Protein AF-A0A183K3A5-F1 (afdb_monomer_lite)

Secondary structure (DSSP, 8-state):
-HHHHHHHHHHHHHHHHHHHHHHHHHHHHHHHHHHHHHHHSTT--HHHHHHHHHHHHHHHHHHHHHHHHHHHHHHHHHHHHHHHHHHHHHHHHHHHHHHHHHHHHHHHHHHHHTTTS-GGGPPPTT---HHHHHHHHHHHH--TTSPPP-TT--S------------------------S-TTSSHHHHHHHHHHHHHTTSSS----------------------------------TTHHHHHHHHHHHHS--

Foldseek 3Di:
DLLLVLLQLLQVQLVVLLVVCQVVVLVVQLVVQLVVVVVVVPDDDPVRSVVSSVVSNVVCVVCVLVVSVVRSVVRSVVRSVVVVVVCVVVVVVCVVCDDPSLLVVLCVVQCVVCVVPDPVPRDDSPADDPVVCVVSVVSNQDHPSDHGDPPDPPDDDDDDDDDDDDDDDDDDDDDDDDDDPPDDPVVVVVVVVVVVVVVPPPPDDDDDDDDDDDDDDDDDDDDDDDDDDDDDDDDDDPPVVVVVVVVSSVSRHD

InterPro domains:
  IPR024557 CCR4-NOT transcription complex subunit 1, domain 4 [PF12842] (1-95)
  IPR040398 CCR4-NOT transcription complex subunit 1 [PTHR13162] (1-199)

Sequence (254 aa):
MLYAACQMIRHLAAGMSLITAREALGMSLVTSLKNIILTEVQSATGQEKEAVQQLAYLVVGKSMHVCLAYMQKSVAEKAVKDVEKKLEADIKLRTELGPIRFMEQAVNQLASQQSNMPESLRLTAGGPTATEMSVYEEFGRVIPGFAPSSSGAMVNMPSSSILLPVSLNPLTAVQNISSSTVNSAASMAAYLQLSASQKQQLSSTGIIQRQTTPAICTASGSFMKPQGYPTAASQPSTNFQVSLKCHVFFIASE

Radius of gyration: 31.55 Å; chains: 1; bounding box: 74×70×68 Å

pLDDT: mean 70.13, std 27.19, range [23.05, 98.06]

Organism: NCBI:txid6186

Structure (mmCIF, N/CA/C/O backbone):
data_AF-A0A183K3A5-F1
#
_entry.id   AF-A0A183K3A5-F1
#
loop_
_atom_site.group_PDB
_atom_site.id
_atom_site.type_symbol
_atom_site.label_atom_id
_atom_site.label_alt_id
_atom_site.label_comp_id
_atom_site.label_asym_id
_atom_site.label_entity_id
_atom_site.label_seq_id
_atom_site.pdbx_PDB_ins_code
_atom_site.Cartn_x
_atom_site.Cartn_y
_atom_site.Cartn_z
_atom_site.occupancy
_atom_site.B_iso_or_equiv
_atom_site.auth_seq_id
_atom_site.auth_comp_id
_atom_site.auth_asym_id
_atom_site.auth_atom_id
_atom_site.pdbx_PDB_model_num
ATOM 1 N N . MET A 1 1 ? 9.566 4.615 -17.055 1.00 87.50 1 MET A N 1
ATOM 2 C CA . MET A 1 1 ? 10.135 4.133 -15.771 1.00 87.50 1 MET A CA 1
ATOM 3 C C . MET A 1 1 ? 9.483 4.742 -14.517 1.00 87.50 1 MET A C 1
ATOM 5 O O . MET A 1 1 ? 8.828 4.018 -13.771 1.00 87.50 1 MET A O 1
ATOM 9 N N . LEU A 1 2 ? 9.643 6.050 -14.260 1.00 91.81 2 LEU A N 1
ATOM 10 C CA . LEU A 1 2 ? 9.212 6.690 -13.002 1.00 91.81 2 LEU A CA 1
ATOM 11 C C . LEU A 1 2 ? 7.714 6.513 -12.709 1.00 91.81 2 LEU A C 1
ATOM 13 O O . LEU A 1 2 ? 7.338 6.140 -11.601 1.00 91.81 2 LEU A O 1
ATOM 17 N N . TYR A 1 3 ? 6.869 6.700 -13.728 1.00 93.31 3 TYR A N 1
ATOM 18 C CA . TYR A 1 3 ? 5.423 6.496 -13.627 1.00 93.31 3 TYR A CA 1
ATOM 19 C C . TYR A 1 3 ? 5.069 5.107 -13.071 1.00 93.31 3 TYR A C 1
ATOM 21 O O . TYR A 1 3 ? 4.375 5.008 -12.060 1.00 93.31 3 TYR A O 1
ATOM 29 N N . ALA A 1 4 ? 5.601 4.044 -13.683 1.00 94.19 4 ALA A N 1
ATOM 30 C CA . ALA A 1 4 ? 5.334 2.661 -13.296 1.00 94.19 4 ALA A CA 1
ATOM 31 C C . ALA A 1 4 ? 5.753 2.373 -11.844 1.00 94.19 4 ALA A C 1
ATOM 33 O O . ALA A 1 4 ? 4.977 1.802 -11.073 1.00 94.19 4 ALA A O 1
ATOM 34 N N . ALA A 1 5 ? 6.940 2.838 -11.435 1.00 95.81 5 ALA A N 1
ATOM 35 C CA . ALA A 1 5 ? 7.398 2.699 -10.054 1.00 95.81 5 ALA A CA 1
ATOM 36 C C . ALA A 1 5 ? 6.494 3.431 -9.058 1.00 95.81 5 ALA A C 1
ATOM 38 O O . ALA A 1 5 ? 6.146 2.856 -8.025 1.00 95.81 5 ALA A O 1
ATOM 39 N N . CYS A 1 6 ? 6.083 4.663 -9.368 1.00 96.00 6 CYS A N 1
ATOM 40 C CA . CYS A 1 6 ? 5.219 5.449 -8.491 1.00 96.00 6 CYS A CA 1
ATOM 41 C C . CYS A 1 6 ? 3.832 4.812 -8.318 1.00 96.00 6 CYS A C 1
ATOM 43 O O . CYS A 1 6 ? 3.313 4.798 -7.201 1.00 96.00 6 CYS A O 1
ATOM 45 N N . GLN A 1 7 ? 3.234 4.257 -9.379 1.00 96.19 7 GLN A N 1
ATOM 46 C CA . GLN A 1 7 ? 1.951 3.550 -9.256 1.00 96.19 7 GLN A CA 1
ATOM 47 C C . GLN A 1 7 ? 2.087 2.284 -8.405 1.00 96.19 7 GLN A C 1
ATOM 49 O O . GLN A 1 7 ? 1.329 2.087 -7.452 1.00 96.19 7 GLN A O 1
ATOM 54 N N . MET A 1 8 ? 3.105 1.470 -8.688 1.00 97.69 8 MET A N 1
ATOM 55 C CA . MET A 1 8 ? 3.354 0.224 -7.965 1.00 97.69 8 MET A CA 1
ATOM 56 C C . MET A 1 8 ? 3.622 0.462 -6.474 1.00 97.69 8 MET A C 1
ATOM 58 O O . MET A 1 8 ? 3.013 -0.194 -5.626 1.00 97.69 8 MET A O 1
ATOM 62 N N . ILE A 1 9 ? 4.507 1.407 -6.127 1.00 98.06 9 ILE A N 1
ATOM 63 C CA . ILE A 1 9 ? 4.847 1.653 -4.720 1.00 98.06 9 ILE A CA 1
ATOM 64 C C . ILE A 1 9 ? 3.661 2.226 -3.949 1.00 98.06 9 ILE A C 1
ATOM 66 O O . ILE A 1 9 ? 3.451 1.842 -2.801 1.00 98.06 9 ILE A O 1
ATOM 70 N N . ARG A 1 10 ? 2.852 3.092 -4.573 1.00 97.31 10 ARG A N 1
ATOM 71 C CA . ARG A 1 10 ? 1.646 3.644 -3.949 1.00 97.31 10 ARG A CA 1
ATOM 72 C C . ARG A 1 10 ? 0.664 2.531 -3.588 1.00 97.31 10 ARG A C 1
ATOM 74 O O . ARG A 1 10 ? 0.198 2.485 -2.450 1.00 97.31 10 ARG A O 1
ATOM 81 N N . HIS A 1 11 ? 0.401 1.624 -4.529 1.00 97.44 11 HIS A N 1
ATOM 82 C CA . HIS A 1 11 ? -0.472 0.470 -4.322 1.00 97.44 11 HIS A CA 1
ATOM 83 C C . HIS A 1 11 ? 0.041 -0.434 -3.192 1.00 97.44 11 HIS A C 1
ATOM 85 O O . HIS A 1 11 ? -0.690 -0.735 -2.244 1.00 97.44 11 HIS A O 1
ATOM 91 N N . LEU A 1 12 ? 1.320 -0.823 -3.257 1.00 97.69 12 LEU A N 1
ATOM 92 C CA . LEU A 1 12 ? 1.933 -1.723 -2.281 1.00 97.69 12 LEU A CA 1
ATOM 93 C C . LEU A 1 12 ? 1.987 -1.104 -0.879 1.00 97.69 12 LEU A C 1
ATOM 95 O O . LEU A 1 12 ? 1.629 -1.760 0.098 1.00 97.69 12 LEU A O 1
ATOM 99 N N . ALA A 1 13 ? 2.401 0.158 -0.771 1.00 97.62 13 ALA A N 1
ATOM 100 C CA . ALA A 1 13 ? 2.514 0.860 0.502 1.00 97.62 13 ALA A CA 1
ATOM 101 C C . ALA A 1 13 ? 1.146 1.028 1.182 1.00 97.62 13 ALA A C 1
ATOM 103 O O . ALA A 1 13 ? 1.023 0.768 2.381 1.00 97.62 13 ALA A O 1
ATOM 104 N N . ALA A 1 14 ? 0.105 1.386 0.421 1.00 97.00 14 ALA A N 1
ATOM 105 C CA . ALA A 1 14 ? -1.258 1.478 0.940 1.00 97.00 14 ALA A CA 1
ATOM 106 C C . ALA A 1 14 ? -1.797 0.114 1.4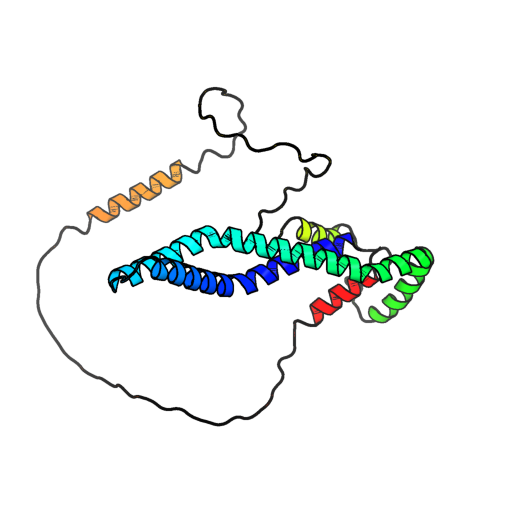10 1.00 97.00 14 ALA A C 1
ATOM 108 O O . ALA A 1 14 ? -2.416 0.038 2.474 1.00 97.00 14 ALA A O 1
ATOM 109 N N . GLY A 1 15 ? -1.545 -0.963 0.656 1.00 96.94 15 GLY A N 1
ATOM 110 C CA . GLY A 1 15 ? -1.955 -2.322 1.029 1.00 96.94 15 GLY A CA 1
ATOM 111 C C . GLY A 1 15 ? -1.233 -2.845 2.273 1.00 96.94 15 GLY A C 1
ATOM 112 O O . GLY A 1 15 ? -1.870 -3.335 3.206 1.00 96.94 15 GLY A O 1
ATOM 113 N N . MET A 1 16 ? 0.088 -2.676 2.336 1.00 96.56 16 MET A N 1
ATOM 114 C CA . MET A 1 16 ? 0.903 -3.080 3.490 1.00 96.56 16 MET A CA 1
ATOM 115 C C . MET A 1 16 ? 0.531 -2.296 4.751 1.00 96.56 16 MET A C 1
ATOM 117 O O . MET A 1 16 ? 0.418 -2.878 5.835 1.00 96.56 16 MET A O 1
ATOM 121 N N . SER A 1 17 ? 0.292 -0.988 4.610 1.00 96.31 17 SER A N 1
ATOM 122 C CA . SER A 1 17 ? -0.177 -0.139 5.706 1.00 96.31 17 SER A CA 1
ATOM 123 C C . SER A 1 17 ? -1.528 -0.615 6.243 1.00 96.31 17 SER A C 1
ATOM 125 O O . SER A 1 17 ? -1.676 -0.730 7.458 1.00 96.31 17 SER A O 1
ATOM 127 N N . LEU A 1 18 ? -2.476 -0.966 5.366 1.00 95.44 18 LEU A N 1
ATOM 128 C CA . LEU A 1 18 ? -3.795 -1.463 5.765 1.00 95.44 18 LEU A CA 1
ATOM 129 C C . LEU A 1 18 ? -3.706 -2.728 6.615 1.00 95.44 18 LEU A C 1
ATOM 131 O O . LEU A 1 18 ? -4.310 -2.794 7.684 1.00 95.44 18 LEU A O 1
ATOM 135 N N . ILE A 1 19 ? -2.948 -3.719 6.141 1.00 95.38 19 ILE A N 1
ATOM 136 C CA . ILE A 1 19 ? -2.800 -5.012 6.818 1.00 95.38 19 ILE A CA 1
ATOM 137 C C . ILE A 1 19 ? -2.141 -4.812 8.186 1.00 95.38 19 ILE A C 1
ATOM 139 O O . ILE A 1 19 ? -2.637 -5.314 9.190 1.00 95.38 19 ILE A O 1
ATOM 143 N N . THR A 1 20 ? -1.063 -4.028 8.233 1.00 94.88 20 THR A N 1
ATOM 144 C CA . THR A 1 20 ? -0.274 -3.821 9.456 1.00 94.88 20 THR A CA 1
ATOM 145 C C . THR A 1 20 ? -1.026 -2.992 10.499 1.00 94.88 20 THR A C 1
ATOM 147 O O . THR A 1 20 ? -1.014 -3.312 11.686 1.00 94.88 20 THR A O 1
ATOM 150 N N . ALA A 1 21 ? -1.673 -1.903 10.078 1.00 92.94 21 ALA A N 1
ATOM 151 C CA . ALA A 1 21 ? -2.242 -0.930 11.005 1.00 92.94 21 ALA A CA 1
ATOM 152 C C . ALA A 1 21 ? -3.615 -1.343 11.546 1.00 92.94 21 ALA A C 1
ATOM 154 O O . ALA A 1 21 ? -3.980 -0.903 12.632 1.00 92.94 21 ALA A O 1
ATOM 155 N N . ARG A 1 22 ? -4.388 -2.173 10.831 1.00 94.44 22 ARG A N 1
ATOM 156 C CA . ARG A 1 22 ? -5.797 -2.442 11.170 1.00 94.44 22 ARG A CA 1
ATOM 157 C C . ARG A 1 22 ? -5.997 -2.995 12.578 1.00 94.44 22 ARG A C 1
ATOM 159 O O . ARG A 1 22 ? -6.809 -2.459 13.326 1.00 94.44 22 ARG A O 1
ATOM 166 N N . GLU A 1 23 ? -5.277 -4.042 12.954 1.00 93.12 23 GLU A N 1
ATOM 167 C CA . GLU A 1 23 ? -5.475 -4.661 14.270 1.00 93.12 23 GLU A CA 1
ATOM 168 C C . GLU A 1 23 ? -4.859 -3.812 15.386 1.00 93.12 23 GLU A C 1
ATOM 170 O O . GLU A 1 23 ? -5.518 -3.515 16.385 1.00 93.12 23 GLU A O 1
ATOM 175 N N . ALA A 1 24 ? -3.627 -3.341 15.179 1.00 92.56 24 ALA A N 1
ATOM 176 C CA . ALA A 1 24 ? -2.899 -2.546 16.164 1.00 92.56 24 ALA A CA 1
ATOM 177 C C . ALA A 1 24 ? -3.605 -1.215 16.487 1.00 92.56 24 ALA A C 1
ATOM 179 O O . ALA A 1 24 ? -3.768 -0.860 17.658 1.00 92.56 24 ALA A O 1
ATOM 180 N N . LEU A 1 25 ? -4.071 -0.494 15.462 1.00 95.31 25 LEU A N 1
ATOM 181 C CA . LEU A 1 25 ? -4.748 0.792 15.632 1.00 95.31 25 LEU A CA 1
ATOM 182 C C . LEU A 1 25 ? -6.130 0.621 16.267 1.00 95.31 25 LEU A C 1
ATOM 184 O O . LEU A 1 25 ? -6.484 1.395 17.154 1.00 95.31 25 LEU A O 1
ATOM 188 N N . GLY A 1 26 ? -6.882 -0.418 15.886 1.00 94.88 26 GLY A N 1
ATOM 189 C CA . GLY A 1 26 ? -8.193 -0.695 16.473 1.00 94.88 26 GLY A CA 1
ATOM 190 C C . GLY A 1 26 ? -8.098 -0.931 17.982 1.00 94.88 26 GLY A C 1
ATOM 191 O O . GLY A 1 26 ? -8.803 -0.291 18.763 1.00 94.88 26 GLY A O 1
ATOM 192 N N . MET A 1 27 ? -7.161 -1.783 18.406 1.00 94.69 27 MET A N 1
ATOM 193 C CA . MET A 1 27 ? -6.944 -2.089 19.824 1.00 94.69 27 MET A CA 1
ATOM 194 C C . MET A 1 27 ? -6.491 -0.854 20.624 1.00 94.69 27 MET A C 1
ATOM 196 O O . MET A 1 27 ? -6.966 -0.607 21.739 1.00 94.69 27 MET A O 1
ATOM 200 N N . SER A 1 28 ? -5.587 -0.059 20.041 1.00 96.62 28 SER A N 1
ATOM 201 C CA . SER A 1 28 ? -5.045 1.155 20.659 1.00 96.62 28 SER A CA 1
ATOM 202 C C . SER A 1 28 ? -6.107 2.244 20.839 1.00 96.62 28 SER A C 1
ATOM 204 O O . SER A 1 28 ? -6.206 2.830 21.923 1.00 96.62 28 SER A O 1
ATOM 206 N N . LEU A 1 29 ? -6.946 2.479 19.824 1.00 96.75 29 LEU A N 1
ATOM 207 C CA . LEU A 1 29 ? -8.018 3.474 19.891 1.00 96.75 29 LEU A CA 1
ATOM 208 C C . LEU A 1 29 ? -9.086 3.093 20.913 1.00 96.75 29 LEU A C 1
ATOM 210 O O . LEU A 1 29 ? -9.501 3.944 21.698 1.00 96.75 29 LEU A O 1
ATOM 214 N N . VAL A 1 30 ? -9.496 1.821 20.948 1.00 97.00 30 VAL A N 1
ATOM 215 C CA . VAL A 1 30 ? -10.486 1.344 21.926 1.00 97.00 30 VAL A CA 1
ATOM 216 C C . VAL A 1 30 ? -9.974 1.549 23.350 1.00 97.00 30 VAL A C 1
ATOM 218 O O . VAL A 1 30 ? -10.697 2.061 24.205 1.00 97.00 30 VAL A O 1
ATOM 221 N N . THR A 1 31 ? -8.715 1.185 23.600 1.00 96.75 31 THR A N 1
ATOM 222 C CA . THR A 1 31 ? -8.097 1.333 24.923 1.00 96.75 31 THR A CA 1
ATOM 223 C C . THR A 1 31 ? -7.982 2.802 25.321 1.00 96.75 31 THR A C 1
ATOM 225 O O . THR A 1 31 ? -8.355 3.166 26.435 1.00 96.75 31 THR A O 1
ATOM 228 N N . SER A 1 32 ? -7.522 3.653 24.401 1.00 96.50 32 SER A N 1
ATOM 229 C CA . SER A 1 32 ? -7.371 5.091 24.640 1.00 96.50 32 SER A CA 1
ATOM 230 C C . SER A 1 32 ? -8.712 5.766 24.925 1.00 96.50 32 SER A C 1
ATOM 232 O O . SER A 1 32 ? -8.837 6.460 25.931 1.00 96.50 32 SER A O 1
ATOM 234 N N . LEU A 1 33 ? -9.739 5.516 24.104 1.00 95.94 33 LEU A N 1
ATOM 235 C CA . LEU A 1 33 ? -11.071 6.098 24.299 1.00 95.94 33 LEU A CA 1
ATOM 236 C C . LEU A 1 33 ? -11.704 5.656 25.613 1.00 95.94 33 LEU A C 1
ATOM 238 O O . LEU A 1 33 ? -12.248 6.488 26.333 1.00 95.94 33 LEU A O 1
ATOM 242 N N . LYS A 1 34 ? -11.597 4.368 25.955 1.00 95.19 34 LYS A N 1
ATOM 243 C CA . LYS A 1 34 ? -12.079 3.871 27.244 1.00 95.19 34 LYS A CA 1
ATOM 244 C C . LYS A 1 34 ? -11.429 4.620 28.403 1.00 95.19 34 LYS A C 1
ATOM 246 O O . LYS A 1 34 ? -12.132 5.043 29.313 1.00 95.19 34 LYS A O 1
ATOM 251 N N . ASN A 1 35 ? -10.104 4.767 28.375 1.00 94.50 35 ASN A N 1
ATOM 252 C CA . ASN A 1 35 ? -9.376 5.430 29.453 1.00 94.50 35 ASN A CA 1
ATOM 253 C C . ASN A 1 35 ? -9.789 6.899 29.575 1.00 94.50 35 ASN A C 1
ATOM 255 O O . ASN A 1 35 ? -10.078 7.333 30.680 1.00 94.50 35 ASN A O 1
ATOM 259 N N . ILE A 1 36 ? -9.907 7.616 28.453 1.00 95.12 36 ILE A N 1
ATOM 260 C CA . ILE A 1 36 ? -10.367 9.012 28.437 1.00 95.12 36 ILE A CA 1
ATOM 261 C C . ILE A 1 36 ? -11.763 9.127 29.062 1.00 95.12 36 ILE A C 1
ATOM 263 O O . ILE A 1 36 ? -11.959 9.917 29.978 1.00 95.12 36 ILE A O 1
ATOM 267 N N . ILE A 1 37 ? -12.723 8.300 28.632 1.00 93.69 37 ILE A N 1
ATOM 268 C CA . ILE A 1 37 ? -14.100 8.361 29.147 1.00 93.69 37 ILE A CA 1
ATOM 269 C C . ILE A 1 37 ? -14.149 8.020 30.644 1.00 93.69 37 ILE A C 1
ATOM 271 O O . ILE A 1 37 ? -14.852 8.681 31.403 1.00 93.69 37 ILE A O 1
ATOM 275 N N . LEU A 1 38 ? -13.401 7.009 31.092 1.00 93.50 38 LEU A N 1
ATOM 276 C CA . LEU A 1 38 ? -13.376 6.619 32.505 1.00 93.50 38 LEU A CA 1
ATOM 277 C C . LEU A 1 38 ? -12.669 7.636 33.406 1.00 93.50 38 LEU A C 1
ATOM 279 O O . LEU A 1 38 ? -12.964 7.671 34.597 1.00 93.50 38 LEU A O 1
ATOM 283 N N . THR A 1 39 ? -11.747 8.436 32.869 1.00 92.50 39 THR A N 1
ATOM 284 C CA . THR A 1 39 ? -11.149 9.553 33.609 1.00 92.50 39 THR A CA 1
ATOM 285 C C . THR A 1 39 ? -12.172 10.662 33.857 1.00 92.50 39 THR A C 1
ATOM 287 O O . THR A 1 39 ? -12.191 11.217 34.950 1.00 92.50 39 THR A O 1
ATOM 290 N N . GLU A 1 40 ? -13.052 10.938 32.893 1.00 90.19 40 GLU A N 1
ATOM 291 C CA . GLU A 1 40 ? -14.100 11.961 33.028 1.00 90.19 40 GLU A CA 1
ATOM 292 C C . GLU A 1 40 ? -15.272 11.499 33.912 1.00 90.19 40 GLU A C 1
ATOM 294 O O . GLU A 1 40 ? -15.857 12.287 34.657 1.00 90.19 40 GLU A O 1
ATOM 299 N N . VAL A 1 41 ? -15.617 10.208 33.877 1.00 85.19 41 VAL A N 1
ATOM 300 C CA . VAL A 1 41 ? -16.660 9.631 34.739 1.00 85.19 41 VAL A CA 1
ATOM 301 C C . VAL A 1 41 ? -16.057 9.272 36.101 1.00 85.19 41 VAL A C 1
ATOM 303 O O . VAL A 1 41 ? -15.723 8.118 36.389 1.00 85.19 41 VAL A O 1
ATOM 306 N N . GLN A 1 42 ? -15.907 10.285 36.956 1.00 77.00 42 GLN A N 1
ATOM 307 C CA . GLN A 1 42 ? -15.433 10.123 38.329 1.00 77.00 42 GLN A CA 1
ATOM 308 C C . GLN A 1 42 ? -16.324 9.109 39.081 1.00 77.00 42 GLN A C 1
ATOM 310 O O . GLN A 1 42 ? -17.501 9.357 39.320 1.00 77.00 42 GLN A O 1
ATOM 315 N N . SER A 1 43 ? -15.741 7.976 39.491 1.00 78.62 43 SER A N 1
ATOM 316 C CA . SER A 1 43 ? -16.412 6.885 40.230 1.00 78.62 43 SER A CA 1
ATOM 317 C C . SER A 1 43 ? -17.426 6.040 39.436 1.00 78.62 43 SER A C 1
ATOM 319 O O . SER A 1 43 ? -18.458 5.650 39.975 1.00 78.62 43 SER A O 1
ATOM 321 N N . ALA A 1 44 ? -17.107 5.677 38.188 1.00 79.69 44 ALA A N 1
ATOM 322 C CA . ALA A 1 44 ? -17.909 4.726 37.408 1.00 79.69 44 ALA A CA 1
ATOM 323 C C . ALA A 1 44 ? -18.098 3.360 38.113 1.00 79.69 44 ALA A C 1
ATOM 325 O O . ALA A 1 44 ? -17.129 2.682 38.492 1.00 79.69 44 ALA A O 1
ATOM 326 N N . THR A 1 45 ? -19.351 2.922 38.218 1.00 87.38 45 THR A N 1
ATOM 327 C CA . THR A 1 45 ? -19.770 1.587 38.663 1.00 87.38 45 THR A CA 1
ATOM 328 C C . THR A 1 45 ? -19.293 0.490 37.698 1.00 87.38 45 THR A C 1
ATOM 330 O O . THR A 1 45 ? -18.917 0.744 36.553 1.00 87.38 45 THR A O 1
ATOM 333 N N . GLY A 1 46 ? -19.296 -0.774 38.143 1.00 85.81 46 GLY A N 1
ATOM 334 C CA . GLY A 1 46 ? -18.852 -1.904 37.310 1.00 85.81 46 GLY A CA 1
ATOM 335 C C . GLY A 1 46 ? -19.640 -2.056 36.002 1.00 85.81 46 GLY A C 1
ATOM 336 O O . GLY A 1 46 ? -19.049 -2.337 34.963 1.00 85.81 46 GLY A O 1
ATOM 337 N N . GLN A 1 47 ? -20.949 -1.797 36.042 1.00 90.19 47 GLN A N 1
ATOM 338 C CA . GLN A 1 47 ? -21.827 -1.818 34.866 1.00 90.19 47 GLN A CA 1
ATOM 339 C C . GLN A 1 47 ? -21.495 -0.686 33.883 1.00 90.19 47 GLN A C 1
ATOM 341 O O . GLN A 1 47 ? -21.431 -0.907 32.676 1.00 90.19 47 GLN A O 1
ATOM 346 N N . GLU A 1 48 ? -21.203 0.515 34.387 1.00 90.00 48 GLU A N 1
ATOM 347 C CA . GLU A 1 48 ? -20.813 1.652 33.544 1.00 90.00 48 GLU A CA 1
ATOM 348 C C . GLU A 1 48 ? -19.474 1.406 32.846 1.00 90.00 48 GLU A C 1
ATOM 350 O O . GLU A 1 48 ? -19.323 1.738 31.673 1.00 90.00 48 GLU A O 1
ATOM 355 N N . LYS A 1 49 ? -18.515 0.752 33.512 1.00 91.31 49 LYS A N 1
ATOM 356 C CA . LYS A 1 49 ? -17.232 0.387 32.885 1.00 91.31 49 LYS A CA 1
ATOM 357 C C . LYS A 1 49 ? -17.412 -0.553 31.694 1.00 91.31 49 LYS A C 1
ATOM 359 O O . LYS A 1 49 ? -16.726 -0.394 30.683 1.00 91.31 49 LYS A O 1
ATOM 364 N N . GLU A 1 50 ? -18.326 -1.513 31.801 1.00 92.12 50 GLU A N 1
ATOM 365 C CA . GLU A 1 50 ? -18.655 -2.419 30.699 1.00 92.12 50 GLU A CA 1
ATOM 366 C C . GLU A 1 50 ? -19.367 -1.676 29.559 1.00 92.12 50 GLU A C 1
ATOM 368 O O . GLU A 1 50 ? -18.983 -1.818 28.395 1.00 92.12 50 GLU A O 1
ATOM 373 N N . ALA A 1 51 ? -20.327 -0.807 29.887 1.00 93.44 51 ALA A N 1
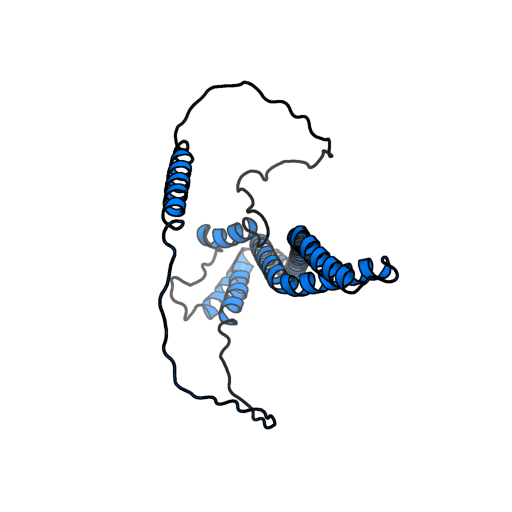ATOM 374 C CA . ALA A 1 51 ? -21.018 0.025 28.904 1.00 93.44 51 ALA A CA 1
ATOM 375 C C . ALA A 1 51 ? -20.050 0.949 28.141 1.00 93.44 51 ALA A C 1
ATOM 377 O O . ALA A 1 51 ? -20.113 1.039 26.914 1.00 93.44 51 ALA A O 1
ATOM 378 N N . VAL A 1 52 ? -19.096 1.578 28.838 1.00 95.06 52 VAL A N 1
ATOM 379 C CA . VAL A 1 52 ? -18.048 2.415 28.227 1.00 95.06 52 VAL A CA 1
ATOM 380 C C . VAL A 1 52 ? -17.154 1.593 27.299 1.00 95.06 52 VAL A C 1
ATOM 382 O O . VAL A 1 52 ? -16.811 2.050 26.208 1.00 95.06 52 VAL A O 1
ATOM 385 N N . GLN A 1 53 ? -16.798 0.367 27.689 1.00 93.62 53 GLN A N 1
ATOM 386 C CA . GLN A 1 53 ? -16.004 -0.522 26.843 1.00 93.62 53 GLN A CA 1
ATOM 387 C C . GLN A 1 53 ? -16.743 -0.871 25.543 1.00 93.62 53 GLN A C 1
ATOM 389 O O . GLN A 1 53 ? -16.138 -0.808 24.469 1.00 93.62 53 GLN A O 1
ATOM 394 N N . GLN A 1 54 ? -18.034 -1.204 25.620 1.00 95.62 54 GLN A N 1
ATOM 395 C CA . GLN A 1 54 ? -18.859 -1.492 24.442 1.00 95.62 54 GLN A CA 1
ATOM 396 C C . GLN A 1 54 ? -19.032 -0.253 23.551 1.00 95.62 54 GLN A C 1
ATOM 398 O O . GLN A 1 54 ? -18.898 -0.346 22.328 1.00 95.62 54 GLN A O 1
ATOM 403 N N . LEU A 1 55 ? -19.249 0.921 24.154 1.00 95.94 55 LEU A N 1
ATOM 404 C CA . LEU A 1 55 ? -19.330 2.191 23.434 1.00 95.94 55 LEU A CA 1
ATOM 405 C C . LEU A 1 55 ? -18.027 2.495 22.682 1.00 95.94 55 LEU A C 1
ATOM 407 O O . LEU A 1 55 ? -18.074 2.855 21.506 1.00 95.94 55 LEU A O 1
ATOM 411 N N . ALA A 1 56 ? -16.869 2.301 23.319 1.00 96.38 56 ALA A N 1
ATOM 412 C CA . ALA A 1 56 ? -15.570 2.510 22.684 1.00 96.38 56 ALA A CA 1
ATOM 413 C C . ALA A 1 56 ? -15.387 1.603 21.454 1.00 96.38 56 ALA A C 1
ATOM 415 O O . ALA A 1 56 ? -14.986 2.087 20.396 1.00 96.38 56 ALA A O 1
ATOM 416 N N . TYR A 1 57 ? -15.747 0.317 21.547 1.00 96.75 57 TYR A N 1
ATOM 417 C CA . TYR A 1 57 ? -15.719 -0.591 20.392 1.00 96.75 57 TYR A CA 1
ATOM 418 C C . TYR A 1 57 ? -16.646 -0.130 19.262 1.00 96.75 57 TYR A C 1
ATOM 420 O O . TYR A 1 57 ? -16.240 -0.139 18.099 1.00 96.75 57 TYR A O 1
ATOM 428 N N . LEU A 1 58 ? -17.866 0.308 19.587 1.00 96.75 58 LEU A N 1
ATOM 429 C CA . LEU A 1 58 ? -18.829 0.785 18.593 1.00 96.75 58 LEU A CA 1
ATOM 430 C C . LEU A 1 58 ? -18.334 2.046 17.871 1.00 96.75 58 LEU A C 1
ATOM 432 O O . LEU A 1 58 ? -18.438 2.139 16.645 1.00 96.75 58 LEU A O 1
ATOM 436 N N . VAL A 1 59 ? -17.800 3.015 18.620 1.00 96.81 59 VAL A N 1
ATOM 437 C CA . VAL A 1 59 ? -17.288 4.277 18.068 1.00 96.81 59 VAL A CA 1
ATOM 438 C C . VAL A 1 59 ? -16.084 4.015 17.171 1.00 96.81 59 VAL A C 1
ATOM 440 O O . VAL A 1 59 ? -16.076 4.478 16.030 1.00 96.81 59 VAL A O 1
ATOM 443 N N . VAL A 1 60 ? -15.111 3.222 17.636 1.00 97.00 60 VAL A N 1
ATOM 444 C CA . VAL A 1 60 ? -13.934 2.864 16.830 1.00 97.00 60 VAL A CA 1
ATOM 445 C C . VAL A 1 60 ? -14.345 2.087 15.589 1.00 97.00 60 VAL A C 1
ATOM 447 O O . VAL A 1 60 ? -13.884 2.414 14.504 1.00 97.00 60 VAL A O 1
ATOM 450 N N . GLY A 1 61 ? -15.262 1.123 15.696 1.00 95.62 61 GLY A N 1
ATOM 451 C CA . GLY A 1 61 ? -15.740 0.361 14.540 1.00 95.62 61 GLY A CA 1
ATOM 452 C C . GLY A 1 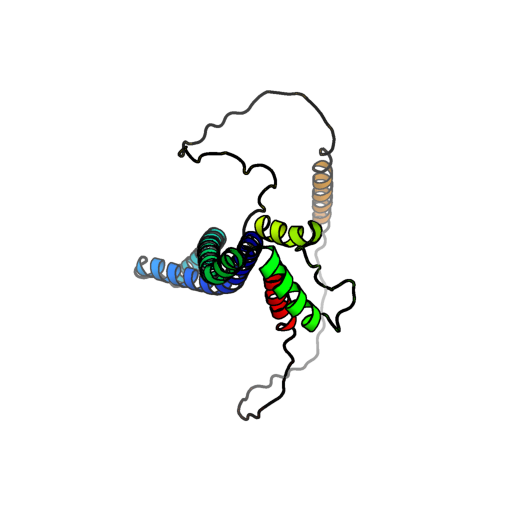61 ? -16.311 1.244 13.424 1.00 95.62 61 GLY A C 1
ATOM 453 O O . GLY A 1 61 ? -16.074 0.973 12.248 1.00 95.62 61 GLY A O 1
ATOM 454 N N . LYS A 1 62 ? -17.002 2.337 13.779 1.00 96.00 62 LYS A N 1
ATOM 455 C CA . LYS A 1 62 ? -17.568 3.296 12.815 1.00 96.00 62 LYS A CA 1
ATOM 456 C C . LYS A 1 62 ? -16.533 4.254 12.220 1.00 96.00 62 LYS A C 1
ATOM 458 O O . LYS A 1 62 ? -16.683 4.651 11.067 1.00 96.00 62 LYS A O 1
ATOM 463 N N . SER A 1 63 ? -15.502 4.633 12.975 1.00 94.25 63 SER A N 1
ATOM 464 C CA . SER A 1 63 ? -14.480 5.595 12.529 1.00 94.25 63 SER A CA 1
ATOM 465 C C . SER A 1 63 ? -13.216 4.949 11.950 1.00 94.25 63 SER A C 1
ATOM 467 O O . SER A 1 63 ? -12.444 5.623 11.265 1.00 94.25 63 SER A O 1
ATOM 469 N N . MET A 1 64 ? -13.025 3.639 12.146 1.00 95.94 64 MET A N 1
ATOM 470 C CA . MET A 1 64 ? -11.811 2.901 11.780 1.00 95.94 64 MET A CA 1
ATOM 471 C C . MET A 1 64 ? -11.410 3.086 10.314 1.00 95.94 64 MET A C 1
ATOM 473 O O . MET A 1 64 ? -10.233 3.255 10.002 1.00 95.94 64 MET A O 1
ATOM 477 N N . HIS A 1 65 ? -12.391 3.071 9.410 1.00 94.00 65 HIS A N 1
ATOM 478 C CA . HIS A 1 65 ? -12.154 3.179 7.971 1.00 94.00 65 HIS A CA 1
ATOM 479 C C . HIS A 1 65 ? -11.505 4.520 7.596 1.00 94.00 65 HIS A C 1
ATOM 481 O O . HIS A 1 65 ? -10.615 4.549 6.752 1.00 94.00 65 HIS A O 1
ATOM 487 N N . VAL A 1 66 ? -11.891 5.617 8.258 1.00 95.44 66 VAL A N 1
ATOM 488 C CA . VAL A 1 66 ? -11.314 6.950 8.012 1.00 95.44 66 VAL A CA 1
ATOM 489 C C . VAL A 1 66 ? -9.896 7.042 8.575 1.00 95.44 66 VAL A C 1
ATOM 491 O O . VAL A 1 66 ? -9.007 7.569 7.907 1.00 95.44 66 VAL A O 1
ATOM 494 N N . CYS A 1 67 ? -9.655 6.488 9.768 1.00 95.88 67 CYS A N 1
ATOM 495 C CA . CYS A 1 67 ? -8.315 6.441 10.360 1.00 95.88 67 CYS A CA 1
ATOM 496 C C . CYS A 1 67 ? -7.335 5.652 9.481 1.00 95.88 67 CYS A C 1
ATOM 498 O O . CYS A 1 67 ? -6.220 6.111 9.226 1.00 95.88 67 CYS A O 1
ATOM 500 N N . LEU A 1 68 ? -7.767 4.490 8.980 1.00 96.00 68 LEU A N 1
ATOM 501 C CA . LEU A 1 68 ? -6.965 3.675 8.072 1.00 96.00 68 LEU A CA 1
ATOM 502 C C . LEU A 1 68 ? -6.724 4.391 6.747 1.00 96.00 68 LEU A C 1
ATOM 504 O O . LEU A 1 68 ? -5.573 4.492 6.336 1.00 96.00 68 LEU A O 1
ATOM 508 N N . ALA A 1 69 ? -7.757 4.976 6.137 1.00 96.00 69 ALA A N 1
ATOM 509 C CA . ALA A 1 69 ? -7.600 5.734 4.900 1.00 96.00 69 ALA A CA 1
ATOM 510 C C . ALA A 1 69 ? -6.587 6.885 5.051 1.00 96.00 69 ALA A C 1
ATOM 512 O O . ALA A 1 69 ? -5.739 7.084 4.180 1.00 96.00 69 ALA A O 1
ATOM 513 N N . TYR A 1 70 ? -6.613 7.612 6.173 1.00 96.31 70 TYR A N 1
ATOM 514 C CA . TYR A 1 70 ? -5.629 8.661 6.448 1.00 96.31 70 TYR A CA 1
ATOM 515 C C . TYR A 1 70 ? -4.200 8.104 6.512 1.00 96.31 70 TYR A C 1
ATOM 517 O O . TYR A 1 70 ? -3.319 8.586 5.799 1.00 96.31 70 TYR A O 1
ATOM 525 N N . MET A 1 71 ? -3.975 7.052 7.305 1.00 96.25 71 MET A N 1
ATOM 526 C CA . MET A 1 71 ? -2.654 6.428 7.420 1.00 96.25 71 MET A CA 1
ATOM 527 C C . MET A 1 71 ? -2.147 5.888 6.085 1.00 96.25 71 MET A C 1
ATOM 529 O O . MET A 1 71 ? -1.006 6.156 5.707 1.00 96.25 71 MET A O 1
ATOM 533 N N . GLN A 1 72 ? -2.998 5.164 5.357 1.00 96.81 72 GLN A N 1
ATOM 534 C CA . GLN A 1 72 ? -2.656 4.605 4.055 1.00 96.81 72 GLN A CA 1
ATOM 535 C C . GLN A 1 72 ? -2.253 5.708 3.075 1.00 96.81 72 GLN A C 1
ATOM 537 O O . GLN A 1 72 ? -1.243 5.562 2.387 1.00 96.81 72 GLN A O 1
ATOM 542 N N . LYS A 1 73 ? -2.990 6.829 3.046 1.00 96.31 73 LYS A N 1
ATOM 543 C CA . LYS A 1 73 ? -2.660 7.984 2.204 1.00 96.31 73 LYS A CA 1
ATOM 544 C C . LYS A 1 73 ? -1.298 8.573 2.572 1.00 96.31 73 LYS A C 1
ATOM 546 O O . LYS A 1 73 ? -0.453 8.723 1.693 1.00 96.31 73 LYS A O 1
ATOM 551 N N . SER A 1 74 ? -1.056 8.854 3.853 1.00 96.88 74 SER A N 1
ATOM 552 C CA . SER A 1 74 ? 0.215 9.433 4.308 1.00 96.88 74 SER A CA 1
ATOM 553 C C . SER A 1 74 ? 1.413 8.529 4.005 1.00 96.88 74 SER A C 1
ATOM 555 O O . SER A 1 74 ? 2.442 9.003 3.522 1.00 96.88 74 SER A O 1
ATOM 557 N N . VAL A 1 75 ? 1.280 7.223 4.252 1.00 97.31 75 VAL A N 1
ATOM 558 C CA . VAL A 1 75 ? 2.341 6.241 3.984 1.00 97.31 75 VAL A CA 1
ATOM 559 C C . VAL A 1 75 ? 2.595 6.110 2.483 1.00 97.31 75 VAL A C 1
ATOM 561 O O . VAL A 1 75 ? 3.751 6.114 2.060 1.00 97.31 75 VAL A O 1
ATOM 564 N N . ALA A 1 76 ? 1.544 6.044 1.666 1.00 97.06 76 ALA A N 1
ATOM 565 C CA . ALA A 1 76 ? 1.684 5.912 0.222 1.00 97.06 76 ALA A CA 1
ATOM 566 C C . ALA A 1 76 ? 2.314 7.161 -0.422 1.00 97.06 76 ALA A C 1
ATOM 568 O O . ALA A 1 76 ? 3.221 7.030 -1.242 1.00 97.06 76 ALA A O 1
ATOM 569 N N . GLU A 1 77 ? 1.907 8.370 -0.021 1.00 96.75 77 GLU A N 1
ATOM 570 C CA . GLU A 1 77 ? 2.517 9.623 -0.496 1.00 96.75 77 GLU A CA 1
ATOM 571 C C . GLU A 1 77 ? 3.993 9.732 -0.099 1.00 96.75 77 GLU A C 1
ATOM 573 O O . GLU A 1 77 ? 4.827 10.173 -0.893 1.00 96.75 77 GLU A O 1
ATOM 578 N N . LYS A 1 78 ? 4.335 9.301 1.120 1.00 97.62 78 LYS A N 1
ATOM 579 C CA . LYS A 1 78 ? 5.724 9.263 1.580 1.00 97.62 78 LYS A CA 1
ATOM 580 C C . LYS A 1 78 ? 6.557 8.263 0.775 1.00 97.62 78 LYS A C 1
ATOM 582 O O . LYS A 1 78 ? 7.643 8.615 0.322 1.00 97.62 78 LYS A O 1
ATOM 587 N N . ALA A 1 79 ? 6.035 7.061 0.546 1.00 97.75 79 ALA A N 1
ATOM 588 C CA . ALA A 1 79 ? 6.728 6.028 -0.216 1.00 97.75 79 ALA A CA 1
ATOM 589 C C . ALA A 1 79 ? 6.987 6.448 -1.673 1.00 97.75 79 ALA A C 1
ATOM 591 O O . ALA A 1 79 ? 8.063 6.178 -2.201 1.00 97.75 79 ALA A O 1
ATOM 592 N N . VAL A 1 80 ? 6.043 7.161 -2.301 1.00 97.06 80 VAL A N 1
ATOM 593 C CA . VAL A 1 80 ? 6.238 7.742 -3.641 1.00 97.06 80 VAL A CA 1
ATOM 594 C C . VAL A 1 80 ? 7.409 8.728 -3.643 1.00 97.06 80 VAL A C 1
ATOM 596 O O . VAL A 1 80 ? 8.329 8.554 -4.437 1.00 97.06 80 VAL A O 1
ATOM 599 N N . LYS A 1 81 ? 7.443 9.688 -2.707 1.00 97.38 81 LYS A N 1
ATOM 600 C CA . LYS A 1 81 ? 8.547 10.665 -2.602 1.00 97.38 81 LYS A CA 1
ATOM 601 C C . LYS A 1 81 ? 9.906 9.999 -2.377 1.00 97.38 81 LYS A C 1
ATOM 603 O O . LYS A 1 81 ? 10.921 10.437 -2.915 1.00 97.38 81 LYS A O 1
ATOM 608 N N . ASP A 1 82 ? 9.935 8.943 -1.567 1.00 97.19 82 ASP A N 1
ATOM 609 C CA . ASP A 1 82 ? 11.167 8.212 -1.276 1.00 97.19 82 ASP A CA 1
ATOM 610 C C . ASP A 1 82 ? 11.669 7.440 -2.511 1.00 97.19 82 ASP A C 1
ATOM 612 O O . ASP A 1 82 ? 12.876 7.406 -2.766 1.00 97.19 82 ASP A O 1
ATOM 616 N N . VAL A 1 83 ? 10.760 6.878 -3.318 1.00 96.69 83 VAL A N 1
ATOM 617 C CA . VAL A 1 83 ? 11.096 6.236 -4.599 1.00 96.69 83 VAL A CA 1
ATOM 618 C C . VAL A 1 83 ? 11.560 7.254 -5.636 1.00 96.69 83 VAL A C 1
ATOM 620 O O . VAL A 1 83 ? 12.595 7.025 -6.256 1.00 96.69 83 VAL A O 1
ATOM 623 N N . GLU A 1 84 ? 10.870 8.385 -5.789 1.00 96.50 84 GLU A N 1
ATOM 624 C CA . GLU A 1 84 ? 11.280 9.467 -6.698 1.00 96.50 84 GLU A CA 1
ATOM 625 C C . GLU A 1 84 ? 12.722 9.902 -6.411 1.00 96.50 84 GLU A C 1
ATOM 627 O O . GLU A 1 84 ? 13.575 9.883 -7.298 1.00 96.50 84 GLU A O 1
ATOM 632 N N . LYS A 1 85 ? 13.040 10.161 -5.137 1.00 97.06 85 LYS A N 1
ATOM 633 C CA . LYS A 1 85 ? 14.398 10.524 -4.718 1.00 97.06 85 LYS A CA 1
ATOM 634 C C . LYS A 1 85 ? 15.423 9.422 -4.999 1.00 97.06 85 LYS A C 1
ATOM 636 O O . LYS A 1 85 ? 16.559 9.721 -5.364 1.00 97.06 85 LYS A O 1
ATOM 641 N N . LYS A 1 86 ? 15.057 8.154 -4.794 1.00 95.69 86 LYS A N 1
ATOM 642 C CA . LYS A 1 86 ? 15.959 7.013 -5.018 1.00 95.69 86 LYS A CA 1
ATOM 643 C C . LYS A 1 86 ? 16.281 6.813 -6.502 1.00 95.69 86 LYS A C 1
ATOM 645 O O . LYS A 1 86 ? 17.369 6.346 -6.826 1.00 95.69 86 LYS A O 1
ATOM 650 N N . LEU A 1 87 ? 15.350 7.164 -7.382 1.00 95.31 87 LEU A N 1
ATOM 651 C CA . LEU A 1 87 ? 15.470 7.017 -8.833 1.00 95.31 87 LEU A CA 1
ATOM 652 C C . LEU A 1 87 ? 16.187 8.173 -9.523 1.00 95.31 87 LEU A C 1
ATOM 654 O O . LEU A 1 87 ? 16.627 8.010 -10.656 1.00 95.31 87 LEU A O 1
ATOM 658 N N . GLU A 1 88 ? 16.335 9.308 -8.848 1.00 95.31 88 GLU A N 1
ATOM 659 C CA . GLU A 1 88 ? 16.965 10.515 -9.387 1.00 95.31 88 GLU A CA 1
ATOM 660 C C . GLU A 1 88 ? 18.331 10.241 -10.043 1.00 95.31 88 GLU A C 1
ATOM 662 O O . GLU A 1 88 ? 18.625 10.753 -11.120 1.00 95.31 88 GLU A O 1
ATOM 667 N N . ALA A 1 89 ? 19.166 9.402 -9.420 1.00 94.00 89 ALA A N 1
ATOM 668 C CA . ALA A 1 89 ? 20.481 9.055 -9.958 1.00 94.00 89 ALA A CA 1
ATOM 669 C C . ALA A 1 89 ? 20.392 8.256 -11.271 1.00 94.00 89 ALA A C 1
ATOM 671 O O . ALA A 1 89 ? 21.166 8.507 -12.191 1.00 94.00 89 ALA A O 1
ATOM 672 N N . ASP A 1 90 ? 19.434 7.332 -11.375 1.00 90.50 90 ASP A N 1
ATOM 673 C CA . ASP A 1 90 ? 19.239 6.510 -12.575 1.00 90.50 90 ASP A CA 1
ATOM 674 C C . ASP A 1 90 ? 18.670 7.347 -13.730 1.00 90.50 90 ASP A C 1
ATOM 676 O O . ASP A 1 90 ? 19.122 7.241 -14.867 1.00 90.50 90 ASP A O 1
ATOM 680 N N . ILE A 1 91 ? 17.745 8.264 -13.423 1.00 92.56 91 ILE A N 1
ATOM 681 C CA . ILE A 1 91 ? 17.198 9.220 -14.397 1.00 92.56 91 ILE A CA 1
ATOM 682 C C . ILE A 1 91 ? 18.311 10.127 -14.941 1.00 92.56 91 ILE A C 1
ATOM 684 O O . ILE A 1 91 ? 18.402 10.340 -16.153 1.00 92.56 91 ILE A O 1
ATOM 688 N N . LYS A 1 92 ? 19.193 10.629 -14.068 1.00 94.31 92 LYS A N 1
ATOM 689 C CA . LYS A 1 92 ? 20.352 11.436 -14.478 1.00 94.31 92 LYS A CA 1
ATOM 690 C C . LYS A 1 92 ? 21.315 10.654 -15.358 1.00 94.31 92 LYS A C 1
ATOM 692 O O . LYS A 1 92 ? 21.687 11.157 -16.412 1.00 94.31 92 LYS A O 1
ATOM 697 N N . LEU A 1 93 ? 21.651 9.422 -14.976 1.00 92.00 93 LEU A N 1
ATOM 698 C CA . LEU A 1 93 ? 22.524 8.551 -15.763 1.00 92.00 93 LEU A CA 1
ATOM 699 C C . LEU A 1 93 ? 21.966 8.313 -17.174 1.00 92.00 93 LEU A C 1
ATOM 701 O O . LEU A 1 93 ? 22.694 8.429 -18.158 1.00 92.00 93 LEU A O 1
ATOM 705 N N . ARG A 1 94 ? 20.664 8.025 -17.287 1.00 89.31 94 ARG A N 1
ATOM 706 C CA . ARG A 1 94 ? 19.983 7.855 -18.583 1.00 89.31 94 ARG A CA 1
ATOM 707 C C . ARG A 1 94 ? 20.017 9.124 -19.425 1.00 89.31 94 ARG A C 1
ATOM 709 O O . ARG A 1 94 ? 20.217 9.055 -20.634 1.00 89.31 94 ARG A O 1
ATOM 716 N N . THR A 1 95 ? 19.842 10.274 -18.779 1.00 91.44 95 THR A N 1
ATOM 717 C CA . THR A 1 95 ? 19.892 11.583 -19.439 1.00 91.44 95 THR A CA 1
ATOM 718 C C . THR A 1 95 ? 21.302 11.896 -19.947 1.00 91.44 95 THR A C 1
ATOM 720 O O . THR A 1 95 ? 21.450 12.383 -21.062 1.00 91.44 95 THR A O 1
ATOM 723 N N . GLU A 1 96 ? 22.333 11.584 -19.160 1.00 94.62 96 GLU A N 1
ATOM 724 C CA . GLU A 1 96 ? 23.740 11.837 -19.492 1.00 94.62 96 GLU A CA 1
ATOM 725 C C . GLU A 1 96 ? 24.258 10.928 -20.615 1.00 94.62 96 GLU A C 1
ATOM 727 O O . GLU A 1 96 ? 24.913 11.402 -21.542 1.00 94.62 96 GLU A O 1
ATOM 732 N N . LEU A 1 97 ? 23.937 9.631 -20.570 1.00 92.50 97 LEU A N 1
ATOM 733 C CA . LEU A 1 97 ? 24.330 8.677 -21.614 1.00 92.50 97 LEU A CA 1
ATOM 734 C C . LEU A 1 97 ? 23.561 8.896 -22.925 1.00 92.50 97 LEU A C 1
ATOM 736 O O . LEU A 1 97 ? 24.059 8.581 -24.008 1.00 92.50 97 LEU A O 1
ATOM 740 N N . GLY A 1 98 ? 22.340 9.421 -22.835 1.00 90.06 98 GLY A N 1
ATOM 741 C CA . GLY A 1 98 ? 21.421 9.511 -23.957 1.00 90.06 98 GLY A CA 1
ATOM 742 C C . GLY A 1 98 ? 20.824 8.148 -24.350 1.00 90.06 98 GLY A C 1
ATOM 743 O O . GLY A 1 98 ? 21.315 7.084 -23.959 1.00 90.06 98 GLY A O 1
ATOM 744 N N . PRO A 1 99 ? 19.753 8.157 -25.160 1.00 84.62 99 PRO A N 1
ATOM 745 C CA . PRO A 1 99 ? 18.905 6.982 -25.377 1.00 84.62 99 PRO A CA 1
ATOM 746 C C . PRO A 1 99 ? 19.635 5.824 -26.068 1.00 84.62 99 PRO A C 1
ATOM 748 O O . PRO A 1 99 ? 19.480 4.671 -25.678 1.00 84.62 99 PRO A O 1
ATOM 751 N N . ILE A 1 100 ? 20.476 6.118 -27.066 1.00 87.94 100 ILE A N 1
ATOM 752 C CA . ILE A 1 100 ? 21.160 5.084 -27.858 1.00 87.94 100 ILE A CA 1
ATOM 753 C C . ILE A 1 100 ? 22.212 4.354 -27.018 1.00 87.94 100 ILE A C 1
ATOM 755 O O . ILE A 1 100 ? 22.224 3.126 -26.984 1.00 87.94 100 ILE A O 1
ATOM 759 N N . ARG A 1 101 ? 23.085 5.093 -26.322 1.00 88.25 101 ARG A N 1
ATOM 760 C CA . ARG A 1 101 ? 24.172 4.493 -25.531 1.00 88.25 101 ARG A CA 1
ATOM 761 C C . ARG A 1 101 ? 23.647 3.760 -24.310 1.00 88.25 101 ARG A C 1
ATOM 763 O O . ARG A 1 101 ? 24.132 2.673 -24.005 1.00 88.25 101 ARG A O 1
ATOM 770 N N . PHE A 1 102 ? 22.636 4.320 -23.648 1.00 88.56 102 PHE A N 1
ATOM 771 C CA . PHE A 1 102 ? 21.978 3.637 -22.544 1.00 88.56 102 PHE A CA 1
ATOM 772 C C . PHE A 1 102 ? 21.369 2.306 -23.003 1.00 88.56 102 PHE A C 1
ATOM 774 O O . PHE A 1 102 ? 21.599 1.279 -22.369 1.00 88.56 102 PHE A O 1
ATOM 781 N N . MET A 1 103 ? 20.661 2.298 -24.136 1.00 86.56 103 MET A N 1
ATOM 782 C CA . MET A 1 103 ? 20.058 1.085 -24.688 1.00 86.56 103 MET A CA 1
ATOM 783 C C . MET A 1 103 ? 21.106 0.054 -25.127 1.00 86.56 103 MET A C 1
ATOM 785 O O . MET A 1 103 ? 20.951 -1.121 -24.814 1.00 86.56 103 MET A O 1
ATOM 789 N N . GLU A 1 104 ? 22.192 0.468 -25.784 1.00 88.50 104 GLU A N 1
ATOM 790 C CA . GLU A 1 104 ? 23.308 -0.420 -26.151 1.00 88.50 104 GLU A CA 1
ATOM 791 C C . GLU A 1 104 ? 23.894 -1.116 -24.908 1.00 88.50 104 GLU A C 1
ATOM 793 O O . GLU A 1 104 ? 24.065 -2.339 -24.877 1.00 88.50 104 GLU A O 1
ATOM 798 N N . GLN A 1 105 ? 24.125 -0.351 -23.838 1.00 86.69 105 GLN A N 1
ATOM 799 C CA . GLN A 1 105 ? 24.603 -0.885 -22.567 1.00 86.69 105 GLN A CA 1
ATOM 800 C C . GLN A 1 105 ? 23.568 -1.812 -21.906 1.00 86.69 105 GLN A C 1
ATOM 802 O O . GLN A 1 105 ? 23.928 -2.887 -21.419 1.00 86.69 105 GLN A O 1
ATOM 807 N N . ALA A 1 106 ? 22.289 -1.432 -21.913 1.00 84.88 106 ALA A N 1
ATOM 808 C CA . ALA A 1 106 ? 21.204 -2.212 -21.327 1.00 84.88 106 ALA A CA 1
ATOM 809 C C . ALA A 1 106 ? 20.996 -3.546 -22.056 1.00 84.88 106 ALA A C 1
ATOM 811 O O . ALA A 1 106 ? 20.861 -4.574 -21.400 1.00 84.88 106 ALA A O 1
ATOM 812 N N . VAL A 1 107 ? 21.037 -3.565 -23.393 1.00 87.50 107 VAL A N 1
ATOM 813 C CA . VAL A 1 107 ? 20.923 -4.789 -24.204 1.00 87.50 107 VAL A CA 1
ATOM 814 C C . VAL A 1 107 ? 22.056 -5.757 -23.891 1.00 87.50 107 VAL A C 1
ATOM 816 O O . VAL A 1 107 ? 21.798 -6.942 -23.679 1.00 87.50 107 VAL A O 1
ATOM 819 N N . ASN A 1 108 ? 23.290 -5.261 -23.794 1.00 86.38 108 ASN A N 1
ATOM 820 C CA . ASN A 1 108 ? 24.446 -6.090 -23.454 1.00 86.38 108 ASN A CA 1
ATOM 821 C C . ASN A 1 108 ? 24.322 -6.700 -22.050 1.00 86.38 108 ASN A C 1
ATOM 823 O O . ASN A 1 108 ? 24.542 -7.900 -21.866 1.00 86.38 108 ASN A O 1
ATOM 827 N N . GLN A 1 109 ? 23.914 -5.901 -21.059 1.00 84.88 109 GLN A N 1
ATOM 828 C CA . GLN A 1 109 ? 23.663 -6.400 -19.703 1.00 84.88 109 GLN A CA 1
ATOM 829 C C . GLN A 1 109 ? 22.532 -7.429 -19.689 1.00 84.88 109 GLN A C 1
ATOM 831 O O . GLN A 1 109 ? 22.648 -8.493 -19.078 1.00 84.88 109 GLN A O 1
ATOM 836 N N . LEU A 1 110 ? 21.448 -7.131 -20.395 1.00 84.88 110 LEU A N 1
ATOM 837 C CA . LEU A 1 110 ? 20.262 -7.959 -20.439 1.00 84.88 110 LEU A CA 1
ATOM 838 C C . LEU A 1 110 ? 20.556 -9.303 -21.114 1.00 84.88 110 LEU A C 1
ATOM 840 O O . LEU A 1 110 ? 20.213 -10.335 -20.545 1.00 84.88 110 LEU A O 1
ATOM 844 N N . ALA A 1 111 ? 21.266 -9.323 -22.244 1.00 86.25 111 ALA A N 1
ATOM 845 C CA . ALA A 1 111 ? 21.638 -10.542 -22.968 1.00 86.25 111 ALA A CA 1
ATOM 846 C C . ALA A 1 111 ? 22.306 -11.592 -22.063 1.00 86.25 111 ALA A C 1
ATOM 848 O O . ALA A 1 111 ? 21.980 -12.777 -22.151 1.00 86.25 111 ALA A O 1
ATOM 849 N N . SER A 1 112 ? 23.171 -11.156 -21.140 1.00 85.25 112 SER A N 1
ATOM 850 C CA . SER A 1 112 ? 23.797 -12.057 -20.166 1.00 85.25 112 SER A CA 1
ATOM 851 C C . SER A 1 112 ? 22.780 -12.694 -19.205 1.00 85.25 112 SER A C 1
ATOM 853 O O . SER A 1 112 ? 22.809 -13.908 -18.990 1.00 85.25 112 SER A O 1
ATOM 855 N N . GLN A 1 113 ? 21.826 -11.907 -18.694 1.00 83.69 113 GLN A N 1
ATOM 856 C CA . GLN A 1 113 ? 20.830 -12.353 -17.715 1.00 83.69 113 GLN A CA 1
ATOM 857 C C . GLN A 1 113 ? 19.749 -13.262 -18.310 1.00 83.69 113 GLN A C 1
ATOM 859 O O . GLN A 1 113 ? 19.283 -14.184 -17.644 1.00 83.69 113 GLN A O 1
ATOM 864 N N . GLN A 1 114 ? 19.345 -13.019 -19.559 1.00 88.25 114 GLN A N 1
ATOM 865 C CA . GLN A 1 114 ? 18.298 -13.800 -20.234 1.00 88.25 114 GLN A CA 1
ATOM 866 C C . GLN A 1 114 ? 18.830 -14.949 -21.106 1.00 88.25 114 GLN A C 1
ATOM 868 O O . GLN A 1 114 ? 18.040 -15.598 -21.785 1.00 88.25 114 GLN A O 1
ATOM 873 N N . SER A 1 115 ? 20.129 -15.259 -21.052 1.00 85.94 115 SER A N 1
ATOM 874 C CA . SER A 1 115 ? 20.744 -16.363 -21.815 1.00 85.94 115 SER A CA 1
ATOM 875 C C . SER A 1 115 ? 20.085 -17.731 -21.580 1.00 85.94 115 SER A C 1
ATOM 877 O O . SER A 1 115 ? 20.004 -18.539 -22.499 1.00 85.94 115 SER A O 1
ATOM 879 N N . ASN A 1 116 ? 19.559 -17.965 -20.374 1.00 87.88 116 ASN A N 1
ATOM 880 C CA . ASN A 1 116 ? 18.867 -19.202 -19.991 1.00 87.88 116 ASN A CA 1
ATOM 881 C C . ASN A 1 116 ? 17.335 -19.048 -19.917 1.00 87.88 116 ASN A C 1
ATOM 883 O O . ASN A 1 116 ? 16.646 -19.952 -19.444 1.00 87.88 116 ASN A O 1
ATOM 887 N N . MET A 1 117 ? 16.790 -17.896 -20.323 1.00 87.56 117 MET A N 1
ATOM 888 C CA . MET A 1 117 ? 15.357 -17.616 -20.229 1.00 87.56 117 MET A CA 1
ATOM 889 C C . MET A 1 117 ? 14.626 -18.054 -21.507 1.00 87.56 117 MET A C 1
ATOM 891 O O . MET A 1 117 ? 15.094 -17.744 -22.605 1.00 87.56 117 MET A O 1
ATOM 895 N N . PRO A 1 118 ? 13.454 -18.708 -21.391 1.00 87.38 118 PRO A N 1
ATOM 896 C CA . PRO A 1 118 ? 12.598 -18.993 -22.539 1.00 87.38 118 PRO A CA 1
ATOM 897 C C . PRO A 1 118 ? 12.226 -17.711 -23.284 1.00 87.38 118 PRO A C 1
ATOM 899 O O . PRO A 1 118 ? 11.980 -16.683 -22.650 1.00 87.38 118 PRO A O 1
ATOM 902 N N . GLU A 1 119 ? 12.132 -17.790 -24.612 1.00 81.06 119 GLU A N 1
ATOM 903 C CA . GLU A 1 119 ? 11.913 -16.634 -25.492 1.00 81.06 119 GLU A CA 1
ATOM 904 C C . GLU A 1 119 ? 10.686 -15.796 -25.101 1.00 81.06 119 GLU A C 1
ATOM 906 O O . GLU A 1 119 ? 10.774 -14.575 -25.050 1.00 81.06 119 GLU A O 1
ATOM 911 N N . SER A 1 120 ? 9.590 -16.441 -24.692 1.00 82.25 120 SER A N 1
ATOM 912 C CA . SER A 1 120 ? 8.343 -15.788 -24.263 1.00 82.25 120 SER A CA 1
ATOM 913 C C . SER A 1 120 ? 8.452 -14.932 -22.996 1.00 82.25 120 SER A C 1
ATOM 915 O O . SER A 1 120 ? 7.540 -14.165 -22.701 1.00 82.25 120 SER A O 1
ATOM 917 N N . LEU A 1 121 ? 9.533 -15.068 -22.225 1.00 84.31 121 LEU A N 1
ATOM 918 C CA . LEU A 1 121 ? 9.774 -14.314 -20.991 1.00 84.31 121 LEU A CA 1
ATOM 919 C C . LEU A 1 121 ? 10.984 -13.382 -21.099 1.00 84.31 121 LEU A C 1
ATOM 921 O O . LEU A 1 121 ? 11.352 -12.742 -20.107 1.00 84.31 121 LEU A O 1
ATOM 925 N N . ARG A 1 122 ? 11.641 -13.338 -22.264 1.00 87.19 122 ARG A N 1
ATOM 926 C CA . ARG A 1 122 ? 12.767 -12.436 -22.492 1.00 87.19 122 ARG A CA 1
ATOM 927 C C . ARG A 1 122 ? 12.237 -11.014 -22.582 1.00 87.19 122 ARG A C 1
ATOM 929 O O . ARG A 1 122 ? 11.277 -10.729 -23.286 1.00 87.19 122 ARG A O 1
ATOM 936 N N . LEU A 1 123 ? 12.894 -10.113 -21.864 1.00 82.62 123 LEU A N 1
ATOM 937 C CA . LEU A 1 123 ? 12.607 -8.691 -21.980 1.00 82.62 123 LEU A CA 1
ATOM 938 C C . LEU A 1 123 ? 13.077 -8.207 -23.354 1.00 82.62 123 LEU A C 1
ATOM 940 O O . LEU A 1 123 ? 14.187 -8.542 -23.782 1.00 82.62 123 LEU A O 1
ATOM 944 N N . THR A 1 124 ? 12.229 -7.434 -24.025 1.00 78.12 124 THR A N 1
ATOM 945 C CA . THR A 1 124 ? 12.528 -6.865 -25.341 1.00 78.12 124 THR A CA 1
ATOM 946 C C . THR A 1 124 ? 13.311 -5.564 -25.181 1.00 78.12 124 THR A C 1
ATOM 948 O O . THR A 1 124 ? 13.031 -4.753 -24.298 1.00 78.12 124 THR A O 1
ATOM 951 N N . ALA A 1 125 ? 14.311 -5.364 -26.040 1.00 69.50 125 ALA A N 1
ATOM 952 C CA . ALA A 1 125 ? 15.006 -4.090 -26.158 1.00 69.50 125 ALA A CA 1
ATOM 953 C C . ALA A 1 125 ? 14.045 -3.065 -26.784 1.00 69.50 125 ALA A C 1
ATOM 955 O O . ALA A 1 125 ? 13.660 -3.228 -27.938 1.00 69.50 125 ALA A O 1
ATOM 956 N N . GLY A 1 126 ? 13.613 -2.062 -26.018 1.00 73.31 126 GLY A N 1
ATOM 957 C CA . GLY A 1 126 ? 12.588 -1.098 -26.452 1.00 73.31 126 GLY A CA 1
ATOM 958 C C . GLY A 1 126 ? 11.459 -0.857 -25.445 1.00 73.31 126 GLY A C 1
ATOM 959 O O . GLY A 1 126 ? 10.523 -0.126 -25.747 1.00 73.31 126 GLY A O 1
ATOM 960 N N . GLY A 1 127 ? 11.545 -1.444 -24.249 1.00 75.31 127 GLY A N 1
ATOM 961 C CA . GLY A 1 127 ? 10.579 -1.226 -23.176 1.00 75.31 127 GLY A CA 1
ATOM 962 C C . GLY A 1 127 ? 9.373 -2.177 -23.216 1.00 75.31 127 GLY A C 1
ATOM 963 O O . GLY A 1 127 ? 9.259 -3.020 -24.107 1.00 75.31 127 GLY A O 1
ATOM 964 N N . PRO A 1 128 ? 8.499 -2.097 -22.199 1.00 81.50 128 PRO A N 1
ATOM 965 C CA . PRO A 1 128 ? 7.332 -2.962 -22.064 1.00 81.50 128 PRO A CA 1
ATOM 966 C C . PRO A 1 128 ? 6.246 -2.627 -23.090 1.00 81.50 128 PRO A C 1
ATOM 968 O O . PRO A 1 128 ? 5.983 -1.463 -23.401 1.00 81.50 128 PRO A O 1
ATOM 971 N N . THR A 1 129 ? 5.556 -3.659 -23.561 1.00 87.50 129 THR A N 1
ATOM 972 C CA . THR A 1 129 ? 4.360 -3.527 -24.400 1.00 87.50 129 THR A CA 1
ATOM 973 C C . THR A 1 129 ? 3.219 -2.835 -23.644 1.00 87.50 129 THR A C 1
ATOM 975 O O . THR A 1 129 ? 3.178 -2.823 -22.413 1.00 87.50 129 THR A O 1
ATOM 978 N N . ALA A 1 130 ? 2.229 -2.298 -24.368 1.00 86.88 130 ALA A N 1
ATOM 979 C CA . ALA A 1 130 ? 1.046 -1.683 -23.751 1.00 86.88 130 ALA A CA 1
ATOM 980 C C . ALA A 1 130 ? 0.300 -2.653 -22.812 1.00 86.88 130 ALA A C 1
ATOM 982 O O . ALA A 1 130 ? -0.188 -2.259 -21.754 1.00 86.88 130 ALA A O 1
ATOM 983 N N . THR A 1 131 ? 0.260 -3.941 -23.161 1.00 88.62 131 THR A N 1
ATOM 984 C CA . THR A 1 131 ? -0.337 -4.986 -22.321 1.00 88.62 131 THR A CA 1
ATOM 985 C C . THR A 1 131 ? 0.431 -5.173 -21.014 1.00 88.62 131 THR A C 1
ATOM 987 O O . THR A 1 131 ? -0.185 -5.291 -19.958 1.00 88.62 131 THR A O 1
ATOM 990 N N . GLU A 1 132 ? 1.763 -5.148 -21.051 1.00 87.69 132 GLU A N 1
ATOM 991 C CA . GLU A 1 132 ? 2.597 -5.217 -19.844 1.00 87.69 132 GLU A CA 1
ATOM 992 C C . GLU A 1 132 ? 2.497 -3.932 -19.007 1.00 87.69 132 GLU A C 1
ATOM 994 O O . GLU A 1 132 ? 2.494 -3.994 -17.776 1.00 87.69 132 GLU A O 1
ATOM 999 N N . MET A 1 133 ? 2.339 -2.771 -19.654 1.00 89.94 133 MET A N 1
ATOM 1000 C CA . MET A 1 133 ? 2.120 -1.490 -18.973 1.00 89.94 133 MET A CA 1
ATOM 1001 C C . MET A 1 133 ? 0.774 -1.434 -18.237 1.00 89.94 133 MET A C 1
ATOM 1003 O O . MET A 1 133 ? 0.678 -0.798 -17.185 1.00 89.94 133 MET A O 1
ATOM 1007 N N . SER A 1 134 ? -0.244 -2.147 -18.730 1.00 93.00 134 SER A N 1
ATOM 1008 C CA . SER A 1 134 ? -1.591 -2.170 -18.144 1.00 93.00 134 SER A CA 1
ATOM 1009 C C . SER A 1 134 ? -1.602 -2.569 -16.661 1.00 93.00 134 SER A C 1
ATOM 1011 O O . SER A 1 134 ? -2.406 -2.055 -15.887 1.00 93.00 134 SER A O 1
ATOM 1013 N N . VAL A 1 135 ? -0.658 -3.410 -16.223 1.00 93.75 135 VAL A N 1
ATOM 1014 C CA . VAL A 1 135 ? -0.512 -3.786 -14.805 1.00 93.75 135 VAL A CA 1
ATOM 1015 C C . VAL A 1 135 ? -0.182 -2.568 -13.935 1.00 93.75 135 VAL A C 1
ATOM 1017 O O . VAL A 1 135 ? -0.729 -2.404 -12.844 1.00 93.75 135 VAL A O 1
ATOM 1020 N N . TYR A 1 136 ? 0.686 -1.680 -14.419 1.00 94.88 136 TYR A N 1
ATOM 1021 C CA . TYR A 1 136 ? 1.059 -0.465 -13.696 1.00 94.88 136 TYR A CA 1
ATOM 1022 C C . TYR A 1 136 ? -0.053 0.583 -13.705 1.00 94.88 136 TYR A C 1
ATOM 1024 O O . TYR A 1 136 ? -0.229 1.300 -12.719 1.00 94.88 136 TYR A O 1
ATOM 1032 N N . GLU A 1 137 ? -0.836 0.645 -14.778 1.00 93.94 137 GLU A N 1
ATOM 1033 C CA . GLU A 1 137 ? -2.049 1.463 -14.823 1.00 93.94 137 GLU A CA 1
ATOM 1034 C C . GLU A 1 137 ? -3.100 0.959 -13.826 1.00 93.94 137 GLU A C 1
ATOM 1036 O O . GLU A 1 137 ? -3.729 1.761 -13.132 1.00 93.94 137 GLU A O 1
ATOM 1041 N N . GLU A 1 138 ? -3.255 -0.363 -13.696 1.00 94.75 138 GLU A N 1
ATOM 1042 C CA . GLU A 1 138 ? -4.152 -0.984 -12.718 1.00 94.75 138 GLU A CA 1
ATOM 1043 C C . GLU A 1 138 ? -3.744 -0.636 -11.284 1.00 94.75 138 GLU A C 1
ATOM 1045 O O . GLU A 1 138 ? -4.599 -0.262 -10.478 1.00 94.75 138 GLU A O 1
ATOM 1050 N N . PHE A 1 139 ? -2.440 -0.661 -10.976 1.00 95.94 139 PHE A N 1
ATOM 1051 C CA . PHE A 1 139 ? -1.942 -0.220 -9.670 1.00 95.94 139 PHE A CA 1
ATOM 1052 C C . PHE A 1 139 ? -2.323 1.227 -9.355 1.00 95.94 139 PHE A C 1
ATOM 1054 O O . PHE A 1 139 ? -2.582 1.544 -8.196 1.00 95.94 139 PHE A O 1
ATOM 1061 N N . GLY A 1 140 ? -2.379 2.102 -10.360 1.00 92.88 140 GLY A N 1
ATOM 1062 C CA . GLY A 1 140 ? -2.840 3.477 -10.179 1.00 92.88 140 GLY A CA 1
ATOM 1063 C C . GLY A 1 140 ? -4.354 3.612 -10.057 1.00 92.88 140 GLY A C 1
ATOM 1064 O O . GLY A 1 140 ? -4.839 4.487 -9.337 1.00 92.88 140 GLY A O 1
ATOM 1065 N N . ARG A 1 141 ? -5.108 2.742 -10.735 1.00 93.94 141 ARG A N 1
ATOM 1066 C CA . ARG A 1 141 ? -6.574 2.756 -10.735 1.00 93.94 141 ARG A CA 1
ATOM 1067 C C . ARG A 1 141 ? -7.152 2.219 -9.432 1.00 93.94 141 ARG A C 1
ATOM 1069 O O . ARG A 1 141 ? -8.112 2.791 -8.914 1.00 93.94 141 ARG A O 1
ATOM 1076 N N . VAL A 1 142 ? -6.581 1.139 -8.910 1.00 95.25 142 VAL A N 1
ATOM 1077 C CA . VAL A 1 142 ? -7.078 0.423 -7.733 1.00 95.25 142 VAL A CA 1
ATOM 1078 C C . VAL A 1 142 ? -6.066 0.558 -6.608 1.00 95.25 142 VAL A C 1
ATOM 1080 O O . VAL A 1 142 ? -5.029 -0.092 -6.625 1.00 95.25 142 VAL A O 1
ATOM 1083 N N . ILE A 1 143 ? -6.378 1.365 -5.593 1.00 96.12 143 ILE A N 1
ATOM 1084 C CA . ILE A 1 143 ? -5.578 1.450 -4.365 1.00 96.12 143 ILE A CA 1
ATOM 1085 C C . ILE A 1 143 ? -6.316 0.703 -3.246 1.00 96.12 143 ILE A C 1
ATOM 1087 O O . ILE A 1 143 ? -7.483 1.009 -2.991 1.00 96.12 143 ILE A O 1
ATOM 1091 N N . PRO A 1 144 ? -5.674 -0.255 -2.549 1.00 94.88 144 PRO A N 1
ATOM 1092 C CA . PRO A 1 144 ? -6.320 -1.006 -1.477 1.00 94.88 144 PRO A CA 1
ATOM 1093 C C . PRO A 1 144 ? -6.911 -0.080 -0.409 1.00 94.88 144 PRO A C 1
ATOM 1095 O O . PRO A 1 144 ? -6.237 0.829 0.067 1.00 94.88 144 PRO A O 1
ATOM 1098 N N . GLY A 1 145 ? -8.161 -0.315 -0.008 1.00 92.31 145 GLY A N 1
ATOM 1099 C CA . GLY A 1 145 ? -8.862 0.514 0.984 1.00 92.31 145 GLY A CA 1
ATOM 1100 C C . GLY A 1 145 ? -9.520 1.783 0.427 1.00 92.31 145 GLY A C 1
ATOM 1101 O O . GLY A 1 145 ? -10.198 2.478 1.179 1.00 92.31 145 GLY A O 1
ATOM 1102 N N . PHE A 1 146 ? -9.390 2.059 -0.875 1.00 95.12 146 PHE A N 1
ATOM 1103 C CA . PHE A 1 146 ? -10.036 3.185 -1.551 1.00 95.12 146 PHE A CA 1
ATOM 1104 C C . PHE A 1 146 ? -10.914 2.700 -2.705 1.00 95.12 146 PHE A C 1
ATOM 1106 O O . PHE A 1 146 ? -10.711 1.618 -3.256 1.00 95.12 146 PHE A O 1
ATOM 1113 N N . ALA A 1 147 ? -11.903 3.511 -3.079 1.00 93.62 147 ALA A N 1
ATOM 1114 C CA . ALA A 1 147 ? -12.680 3.255 -4.283 1.00 93.62 147 ALA A CA 1
ATOM 1115 C C . ALA A 1 147 ? -11.771 3.354 -5.527 1.00 93.62 147 ALA A C 1
ATOM 1117 O O . ALA A 1 147 ? -10.916 4.245 -5.570 1.00 93.62 147 ALA A O 1
ATOM 1118 N N . PRO A 1 148 ? -11.943 2.480 -6.538 1.00 94.00 148 PRO A N 1
ATOM 1119 C CA . PRO A 1 148 ? -11.207 2.591 -7.789 1.00 94.00 148 PRO A CA 1
ATOM 1120 C C . PRO A 1 148 ? -11.438 3.948 -8.457 1.00 94.00 148 PRO A C 1
ATOM 1122 O O . PRO A 1 148 ? -12.562 4.453 -8.492 1.00 94.00 148 PRO A O 1
ATOM 1125 N N . SER A 1 149 ? -10.383 4.521 -9.026 1.00 88.19 149 SER A N 1
ATOM 1126 C CA . SER A 1 149 ? -10.494 5.737 -9.832 1.00 88.19 149 SER A CA 1
ATOM 1127 C C . SER A 1 149 ? -11.175 5.394 -11.157 1.00 88.19 149 SER A C 1
ATOM 1129 O O . SER A 1 149 ? -10.739 4.477 -11.855 1.00 88.19 149 SER A O 1
ATOM 1131 N N . SER A 1 150 ? -12.232 6.113 -11.541 1.00 75.38 150 SER A N 1
ATOM 1132 C CA . SER A 1 150 ? -12.830 5.935 -12.866 1.00 75.38 150 SER A CA 1
ATOM 1133 C C . SER A 1 150 ? -11.849 6.428 -13.928 1.00 75.38 150 SER A C 1
ATOM 1135 O O . SER A 1 150 ? -11.528 7.617 -13.980 1.00 75.38 150 SER A O 1
ATOM 1137 N N . SER A 1 151 ? -11.365 5.519 -14.770 1.00 57.22 151 SER A N 1
ATOM 1138 C CA . SER A 1 151 ? -10.563 5.867 -15.942 1.00 57.22 151 SER A CA 1
ATOM 1139 C C . SER A 1 151 ? -11.384 6.794 -16.850 1.00 57.22 151 SER A C 1
ATOM 1141 O O . SER A 1 151 ? -12.400 6.353 -17.381 1.00 57.22 151 SER A O 1
ATOM 1143 N N . GLY A 1 152 ? -11.009 8.077 -16.985 1.00 50.72 152 GLY A N 1
ATOM 1144 C CA . GLY A 1 152 ? -11.662 8.975 -17.954 1.00 50.72 152 GLY A CA 1
ATOM 1145 C C . GLY A 1 152 ? -11.827 10.464 -17.617 1.00 50.72 152 GLY A C 1
ATOM 1146 O O . GLY A 1 152 ? -12.250 11.202 -18.497 1.00 50.72 152 GLY A O 1
ATOM 1147 N N . ALA A 1 153 ? -11.503 10.952 -16.413 1.00 39.75 153 ALA A N 1
ATOM 1148 C CA . ALA A 1 153 ? -11.741 12.368 -16.061 1.00 39.75 153 ALA A CA 1
ATOM 1149 C C . ALA A 1 153 ? -10.549 13.062 -15.377 1.00 39.75 153 ALA A C 1
ATOM 1151 O O . ALA A 1 153 ? -10.715 13.810 -14.418 1.00 39.75 153 ALA A O 1
ATOM 1152 N N . MET A 1 154 ? -9.331 12.822 -15.866 1.00 45.34 154 MET A N 1
ATOM 1153 C CA . MET A 1 154 ? -8.135 13.543 -15.412 1.00 45.34 154 MET A CA 1
ATOM 1154 C C . MET A 1 154 ? -7.411 14.237 -16.564 1.00 45.34 154 MET A C 1
ATOM 1156 O O . MET A 1 154 ? -6.226 14.037 -16.787 1.00 45.34 154 MET A O 1
ATOM 1160 N N . VAL A 1 155 ? -8.132 15.106 -17.270 1.00 47.16 155 VAL A N 1
ATOM 1161 C CA . VAL A 1 155 ? -7.529 16.313 -17.840 1.00 47.16 155 VAL A CA 1
ATOM 1162 C C . VAL A 1 155 ? -8.464 17.468 -17.486 1.00 47.16 155 VAL A C 1
ATOM 1164 O O . VAL A 1 155 ? -9.566 17.564 -18.009 1.00 47.16 155 VAL A O 1
ATOM 1167 N N . ASN A 1 156 ? -7.995 18.329 -16.582 1.00 43.19 156 ASN A N 1
ATOM 1168 C CA . ASN A 1 156 ? -8.521 19.667 -16.302 1.00 43.19 156 ASN A CA 1
ATOM 1169 C C . ASN A 1 156 ? -9.761 19.801 -15.388 1.00 43.19 156 ASN A C 1
ATOM 1171 O O . ASN A 1 156 ? -10.856 20.118 -15.842 1.00 43.19 156 ASN A O 1
ATOM 1175 N N . MET A 1 157 ? -9.550 19.726 -14.069 1.00 36.56 157 MET A N 1
ATOM 1176 C CA . MET A 1 157 ? -10.404 20.441 -13.112 1.00 36.56 157 MET A CA 1
ATOM 1177 C C . MET A 1 157 ? -9.517 21.182 -12.097 1.00 36.56 157 MET A C 1
ATOM 1179 O O . MET A 1 157 ? -8.883 20.527 -11.266 1.00 36.56 157 MET A O 1
ATOM 1183 N N . PRO A 1 158 ? -9.409 22.523 -12.147 1.00 40.31 158 PRO A N 1
ATOM 1184 C CA . PRO A 1 158 ? -8.799 23.279 -11.064 1.00 40.31 158 PRO A CA 1
ATOM 1185 C C . PRO A 1 158 ? -9.723 23.237 -9.840 1.00 40.31 158 PRO A C 1
ATOM 1187 O O . PRO A 1 158 ? -10.864 23.694 -9.877 1.00 40.31 158 PRO A O 1
ATOM 1190 N N . SER A 1 159 ? -9.223 22.667 -8.745 1.00 45.19 159 SER A N 1
ATOM 1191 C CA . SER A 1 159 ? -9.885 22.660 -7.440 1.00 45.19 159 SER A CA 1
ATOM 1192 C C . SER A 1 159 ? -10.121 24.089 -6.947 1.00 45.19 159 SER A C 1
ATOM 1194 O O . SER A 1 159 ? -9.181 24.767 -6.537 1.00 45.19 159 SER A O 1
ATOM 1196 N N . SER A 1 160 ? -11.371 24.551 -6.960 1.00 41.72 160 SER A N 1
ATOM 1197 C CA . SER A 1 160 ? -11.825 25.751 -6.242 1.00 41.72 160 SER A CA 1
ATOM 1198 C C . SER A 1 160 ? -13.345 25.732 -6.072 1.00 41.72 160 SER A C 1
ATOM 1200 O O . SER A 1 160 ? -14.055 26.138 -6.983 1.00 41.72 160 SER A O 1
ATOM 1202 N N . SER A 1 161 ? -13.832 25.233 -4.928 1.00 38.56 161 SER A N 1
ATOM 1203 C CA . SER A 1 161 ? -15.105 25.569 -4.229 1.00 38.56 161 SER A CA 1
ATOM 1204 C C . SER A 1 161 ? -15.379 24.464 -3.192 1.00 38.56 161 SER A C 1
ATOM 1206 O O . SER A 1 161 ? -15.599 23.313 -3.540 1.00 38.56 161 SER A O 1
ATOM 1208 N N . ILE A 1 162 ? -15.033 24.648 -1.914 1.00 40.78 162 ILE A N 1
ATOM 1209 C CA . ILE A 1 162 ? -15.804 25.314 -0.845 1.00 40.78 162 ILE A CA 1
ATOM 1210 C C . ILE A 1 162 ? -17.225 24.743 -0.681 1.00 40.78 162 ILE A C 1
ATOM 1212 O O . ILE A 1 162 ? -18.074 24.856 -1.556 1.00 40.78 162 ILE A O 1
ATOM 1216 N N . LEU A 1 163 ? -17.425 24.150 0.500 1.00 42.41 163 LEU A N 1
ATOM 1217 C CA . LEU A 1 163 ? -18.665 23.674 1.114 1.00 42.41 163 LEU A CA 1
ATOM 1218 C C . LEU A 1 163 ? -19.827 24.667 0.974 1.00 42.41 163 LEU A C 1
ATOM 1220 O O . LEU A 1 163 ? -19.631 25.830 1.301 1.00 42.41 163 LEU A O 1
ATOM 1224 N N . LEU A 1 164 ? -21.035 24.182 0.666 1.00 35.59 164 LEU A N 1
ATOM 1225 C CA . LEU A 1 164 ? -22.319 24.771 1.086 1.00 35.59 164 LEU A CA 1
ATOM 1226 C C . LEU A 1 164 ? -23.405 23.664 1.166 1.00 35.59 164 LEU A C 1
ATOM 1228 O O . LEU A 1 164 ? -23.284 22.652 0.470 1.00 35.59 164 LEU A O 1
ATOM 1232 N N . PRO A 1 165 ? -24.417 23.800 2.051 1.00 42.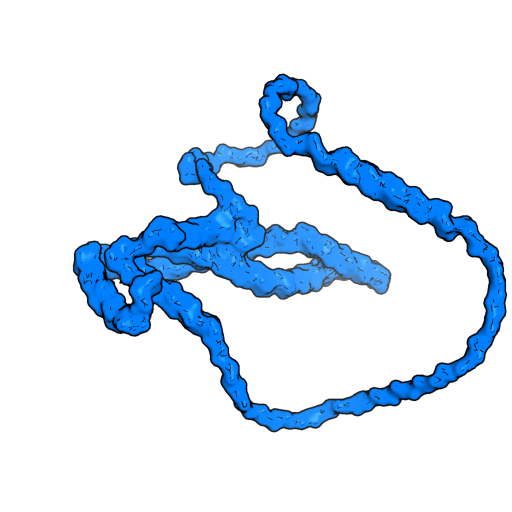44 165 PRO A N 1
ATOM 1233 C CA . PRO A 1 165 ? -25.264 22.699 2.509 1.00 42.44 165 PRO A CA 1
ATOM 1234 C C . PRO A 1 165 ? -26.556 22.487 1.697 1.00 42.44 165 PRO A C 1
ATOM 1236 O O . PRO A 1 165 ? -26.948 23.285 0.854 1.00 42.44 165 PRO A O 1
ATOM 1239 N N . VAL A 1 166 ? -27.188 21.360 2.031 1.00 44.88 166 VAL A N 1
ATOM 1240 C CA . VAL A 1 166 ? -28.430 20.730 1.554 1.00 44.88 166 VAL A CA 1
ATOM 1241 C C . VAL A 1 166 ? -29.570 21.662 1.100 1.00 44.88 166 VAL A C 1
ATOM 1243 O O . VAL A 1 166 ? -29.883 22.654 1.752 1.00 44.88 166 VAL A O 1
ATOM 1246 N N . SER A 1 167 ? -30.302 21.240 0.063 1.00 32.50 167 SER A N 1
ATOM 1247 C CA . SER A 1 167 ? -31.735 21.533 -0.068 1.00 32.50 167 SER A CA 1
ATOM 1248 C C . SER A 1 167 ? -32.456 20.329 -0.680 1.00 32.50 167 SER A C 1
ATOM 1250 O O . SER A 1 167 ? -32.126 19.872 -1.773 1.00 32.50 167 SER A O 1
ATOM 1252 N N . LEU A 1 168 ? -33.403 19.779 0.079 1.00 36.44 168 LEU A N 1
ATOM 1253 C CA . LEU A 1 168 ? -34.334 18.738 -0.341 1.00 36.44 168 LEU A CA 1
ATOM 1254 C C . LEU A 1 168 ? -35.509 19.406 -1.060 1.00 36.44 168 LEU A C 1
ATOM 1256 O O . LEU A 1 168 ? -36.195 20.214 -0.441 1.00 36.44 168 LEU A O 1
ATOM 1260 N N . ASN A 1 169 ? -35.805 19.013 -2.302 1.00 33.59 169 ASN A N 1
ATOM 1261 C CA . ASN A 1 169 ? -37.198 18.796 -2.695 1.00 33.59 169 ASN A CA 1
ATOM 1262 C C . ASN A 1 169 ? -37.331 17.914 -3.953 1.00 33.59 169 ASN A C 1
ATOM 1264 O O . ASN A 1 169 ? -36.535 18.062 -4.882 1.00 33.59 169 ASN A O 1
ATOM 1268 N N . PRO A 1 170 ? -38.324 17.005 -4.001 1.00 42.22 170 PRO A N 1
ATOM 1269 C CA . PRO A 1 170 ? -38.568 16.123 -5.134 1.00 42.22 170 PRO A CA 1
ATOM 1270 C C . PRO A 1 170 ? -39.650 16.696 -6.060 1.00 42.22 170 PRO A C 1
ATOM 1272 O O . PRO A 1 170 ? -40.586 17.325 -5.577 1.00 42.22 170 PRO A O 1
ATOM 1275 N N . LEU A 1 171 ? -39.544 16.412 -7.364 1.00 29.00 171 LEU A N 1
ATOM 1276 C CA . LEU A 1 171 ? -40.621 16.033 -8.302 1.00 29.00 171 LEU A CA 1
ATOM 1277 C C . LEU A 1 171 ? -40.338 16.511 -9.738 1.00 29.00 171 LEU A C 1
ATOM 1279 O O . LEU A 1 171 ? -39.975 17.653 -9.993 1.00 29.00 171 LEU A O 1
ATOM 1283 N N . THR A 1 172 ? -40.610 15.587 -10.663 1.00 33.97 172 THR A N 1
ATOM 1284 C CA . THR A 1 172 ? -40.883 15.766 -12.099 1.00 33.97 172 THR A CA 1
ATOM 1285 C C . THR A 1 172 ? -39.741 16.193 -13.025 1.00 33.97 172 THR A C 1
ATOM 1287 O O . THR A 1 172 ? -39.580 17.362 -13.343 1.00 33.97 172 THR A O 1
ATOM 1290 N N . ALA A 1 173 ? -39.080 15.198 -13.624 1.00 34.34 173 ALA A N 1
ATOM 1291 C CA . ALA A 1 173 ? -38.986 15.126 -15.083 1.00 34.34 173 ALA A CA 1
ATOM 1292 C C . ALA A 1 173 ? -38.889 13.653 -15.510 1.00 34.34 173 ALA A C 1
ATOM 1294 O O . ALA A 1 173 ? -37.953 12.930 -15.182 1.00 34.34 173 ALA A O 1
ATOM 1295 N N . VAL A 1 174 ? -39.951 13.219 -16.175 1.00 36.28 174 VAL A N 1
ATOM 1296 C CA . VAL A 1 174 ? -40.195 11.900 -16.752 1.00 36.28 174 VAL A CA 1
ATOM 1297 C C . VAL A 1 174 ? -39.659 11.897 -18.194 1.00 36.28 174 VAL A C 1
ATOM 1299 O O . VAL A 1 174 ? -39.716 12.926 -18.859 1.00 36.28 174 VAL A O 1
ATOM 1302 N N . GLN A 1 175 ? -39.236 10.713 -18.662 1.00 31.14 175 GLN A N 1
ATOM 1303 C CA . GLN A 1 175 ? -38.848 10.314 -20.037 1.00 31.14 175 GLN A CA 1
ATOM 1304 C C . GLN A 1 175 ? -37.376 10.590 -20.395 1.00 31.14 175 GLN A C 1
ATOM 1306 O O . GLN A 1 175 ? -36.933 11.726 -20.414 1.00 31.14 175 GLN A O 1
ATOM 1311 N N . ASN A 1 176 ? -36.536 9.586 -20.661 1.00 34.66 176 ASN A N 1
ATOM 1312 C CA . ASN A 1 176 ? -36.717 8.577 -21.705 1.00 34.66 176 ASN A CA 1
ATOM 1313 C C . ASN A 1 176 ? -35.986 7.251 -21.375 1.00 34.66 176 ASN A C 1
ATOM 1315 O O . ASN A 1 176 ? -34.987 7.226 -20.660 1.00 34.66 176 ASN A O 1
ATOM 1319 N N . ILE A 1 177 ? -36.528 6.154 -21.894 1.00 31.73 177 ILE A N 1
ATOM 1320 C CA . ILE A 1 177 ? -36.272 4.752 -21.551 1.00 31.73 177 ILE A CA 1
ATOM 1321 C C . ILE A 1 177 ? -35.107 4.172 -22.368 1.00 31.73 177 ILE A C 1
ATOM 1323 O O . ILE A 1 177 ? -35.049 4.319 -23.585 1.00 31.73 177 ILE A O 1
ATOM 1327 N N . SER A 1 178 ? -34.238 3.400 -21.714 1.00 33.56 178 SER A N 1
ATOM 1328 C CA . SER A 1 178 ? -33.634 2.194 -22.295 1.00 33.56 178 SER A CA 1
ATOM 1329 C C . SER A 1 178 ? -33.470 1.144 -21.196 1.00 33.56 178 SER A C 1
ATOM 1331 O O . SER A 1 178 ? -32.971 1.400 -20.104 1.00 33.56 178 SER A O 1
ATOM 1333 N N . SER A 1 179 ? -34.042 -0.012 -21.484 1.00 38.38 179 SER A N 1
ATOM 1334 C CA . SER A 1 179 ? -34.497 -1.085 -20.609 1.00 38.38 179 SER A CA 1
ATOM 1335 C C . SER A 1 179 ? -33.401 -2.082 -20.227 1.00 38.38 179 SER A C 1
ATOM 1337 O O . SER A 1 179 ? -32.884 -2.758 -21.113 1.00 38.38 179 SER A O 1
ATOM 1339 N N . SER A 1 180 ? -33.127 -2.256 -18.925 1.00 40.44 180 SER A N 1
ATOM 1340 C CA . SER A 1 180 ? -32.499 -3.492 -18.402 1.00 40.44 180 SER A CA 1
ATOM 1341 C C . SER A 1 180 ? -32.544 -3.727 -16.876 1.00 40.44 180 SER A C 1
ATOM 1343 O O . SER A 1 180 ? -32.091 -4.780 -16.442 1.00 40.44 180 SER A O 1
ATOM 1345 N N . THR A 1 181 ? -33.106 -2.850 -16.031 1.00 43.81 181 THR A N 1
ATOM 1346 C CA . THR A 1 181 ? -32.942 -2.983 -14.556 1.00 43.81 181 THR A CA 1
ATOM 1347 C C . THR A 1 181 ? -34.205 -3.184 -13.713 1.00 43.81 181 THR A C 1
ATOM 1349 O O . THR A 1 181 ? -34.103 -3.375 -12.501 1.00 43.81 181 THR A O 1
ATOM 1352 N N . VAL A 1 182 ? -35.399 -3.241 -14.299 1.00 42.53 182 VAL A N 1
ATOM 1353 C CA . VAL A 1 182 ? -36.638 -3.487 -13.537 1.00 42.53 182 VAL A CA 1
ATOM 1354 C C . VAL A 1 182 ? -36.989 -4.970 -13.498 1.00 42.53 182 VAL A C 1
ATOM 1356 O O . VAL A 1 182 ? -37.907 -5.381 -14.183 1.00 42.53 182 VAL A O 1
ATOM 1359 N N . ASN A 1 183 ? -36.263 -5.780 -12.718 1.00 50.72 183 ASN A N 1
ATOM 1360 C CA . ASN A 1 183 ? -36.720 -7.138 -12.359 1.00 50.72 183 ASN A CA 1
ATOM 1361 C C . ASN A 1 183 ? -36.257 -7.662 -10.979 1.00 50.72 183 ASN A C 1
ATOM 1363 O O . ASN A 1 183 ? -36.608 -8.779 -10.609 1.00 50.72 183 ASN A O 1
ATOM 1367 N N . SER A 1 184 ? -35.542 -6.882 -10.160 1.00 47.53 184 SER A N 1
ATOM 1368 C CA . SER A 1 184 ? -34.947 -7.413 -8.912 1.00 47.53 184 SER A CA 1
ATOM 1369 C C . SER A 1 184 ? -35.717 -7.102 -7.618 1.00 47.53 184 SER A C 1
ATOM 1371 O O . SER A 1 184 ? -35.322 -7.568 -6.554 1.00 47.53 184 SER A O 1
ATOM 1373 N N . ALA A 1 185 ? -36.812 -6.333 -7.676 1.00 47.09 185 ALA A N 1
ATOM 1374 C CA . ALA A 1 185 ? -37.624 -6.011 -6.492 1.00 47.09 185 ALA A CA 1
ATOM 1375 C C . ALA A 1 185 ? -38.795 -6.992 -6.274 1.00 47.09 185 ALA A C 1
ATOM 1377 O O . ALA A 1 185 ? -39.135 -7.309 -5.136 1.00 47.09 185 ALA A O 1
ATOM 1378 N N . ALA A 1 186 ? -39.379 -7.528 -7.354 1.00 55.41 186 ALA A N 1
ATOM 1379 C CA . ALA A 1 186 ? -40.500 -8.470 -7.271 1.00 55.41 186 ALA A CA 1
ATOM 1380 C C . ALA A 1 186 ? -40.075 -9.862 -6.758 1.00 55.41 186 ALA A C 1
ATOM 1382 O O . ALA A 1 186 ? -40.844 -10.538 -6.078 1.00 55.41 186 ALA A O 1
ATOM 1383 N N . SER A 1 187 ? -38.829 -10.272 -7.015 1.00 54.75 187 SER A N 1
ATOM 1384 C CA . SER A 1 187 ? -38.274 -11.558 -6.571 1.00 54.75 187 SER A CA 1
ATOM 1385 C C . SER A 1 187 ? -37.957 -11.603 -5.070 1.00 54.75 187 SER A C 1
ATOM 1387 O O . SER A 1 187 ? -38.021 -12.672 -4.464 1.00 54.75 187 SER A O 1
ATOM 1389 N N . MET A 1 188 ? -37.687 -10.456 -4.436 1.00 55.34 188 MET A N 1
ATOM 1390 C CA . MET A 1 188 ? -37.388 -10.390 -2.999 1.00 55.34 188 MET A CA 1
ATOM 1391 C C . MET A 1 188 ? -38.662 -10.389 -2.133 1.00 55.34 188 MET A C 1
ATOM 1393 O O . MET A 1 188 ? -38.675 -10.978 -1.051 1.00 55.34 188 MET A O 1
ATOM 1397 N N . ALA A 1 189 ? -39.759 -9.810 -2.637 1.00 56.75 189 ALA A N 1
ATOM 1398 C CA . ALA A 1 189 ? -41.063 -9.839 -1.970 1.00 56.75 189 ALA A CA 1
ATOM 1399 C C . ALA A 1 189 ? -41.656 -11.261 -1.913 1.00 56.75 189 ALA A C 1
ATOM 1401 O O . ALA A 1 189 ? -42.163 -11.676 -0.870 1.00 56.75 189 ALA A O 1
ATOM 1402 N N . ALA A 1 190 ? -41.510 -12.045 -2.989 1.00 58.25 190 ALA A N 1
ATOM 1403 C CA . ALA A 1 190 ? -41.971 -13.434 -3.027 1.00 58.25 190 ALA A CA 1
ATOM 1404 C C . ALA A 1 190 ? -41.221 -14.340 -2.026 1.00 58.25 190 ALA A C 1
ATOM 1406 O O . ALA A 1 190 ? -41.819 -15.232 -1.424 1.00 58.25 190 ALA A O 1
ATOM 1407 N N . TYR A 1 191 ? -39.927 -14.085 -1.792 1.00 57.41 191 TYR A N 1
ATOM 1408 C CA . TYR A 1 191 ? -39.116 -14.888 -0.870 1.00 57.41 191 TYR A CA 1
ATOM 1409 C C . TYR A 1 191 ? -39.431 -14.593 0.607 1.00 57.41 191 TYR A C 1
ATOM 1411 O O . TYR A 1 191 ? -39.504 -15.511 1.427 1.00 57.41 191 TYR A O 1
ATOM 1419 N N . LEU A 1 192 ? -39.695 -13.325 0.954 1.00 59.03 192 LEU A N 1
ATOM 1420 C CA . LEU A 1 192 ? -40.100 -12.956 2.316 1.00 59.03 192 LEU A CA 1
ATOM 1421 C C . LEU A 1 192 ? -41.460 -13.569 2.693 1.00 59.03 192 LEU A C 1
ATOM 1423 O O . LEU A 1 192 ? -41.650 -14.008 3.830 1.00 59.03 192 LEU A O 1
ATOM 1427 N N . GLN A 1 193 ? -42.384 -13.663 1.735 1.00 62.47 193 GLN A N 1
ATOM 1428 C CA . GLN A 1 193 ? -43.739 -14.171 1.963 1.00 62.47 193 GLN A CA 1
ATOM 1429 C C . GLN A 1 193 ? -43.780 -15.696 2.189 1.00 62.47 193 GLN A C 1
ATOM 1431 O O . GLN A 1 193 ? -44.597 -16.183 2.977 1.00 62.47 193 GLN A O 1
ATOM 1436 N N . LEU A 1 194 ? -42.839 -16.448 1.601 1.00 57.88 194 LEU A N 1
ATOM 1437 C CA . LEU A 1 194 ? -42.690 -17.887 1.854 1.00 57.88 194 LEU A CA 1
ATOM 1438 C C . LEU A 1 194 ? -42.166 -18.176 3.276 1.00 57.88 194 LEU A C 1
ATOM 1440 O O . LEU A 1 194 ? -42.598 -19.133 3.918 1.00 57.88 194 LEU A O 1
ATOM 1444 N N . SER A 1 195 ? -41.292 -17.314 3.809 1.00 55.56 195 SER A N 1
ATOM 1445 C CA . SER A 1 195 ? -40.756 -17.459 5.174 1.00 55.56 195 SER A CA 1
ATOM 1446 C C . SER A 1 195 ? -41.788 -17.149 6.269 1.00 55.56 195 SER A C 1
ATOM 1448 O O . SER A 1 195 ? -41.775 -17.777 7.330 1.00 55.56 195 SER A O 1
ATOM 1450 N N . ALA A 1 196 ? -42.738 -16.247 5.996 1.00 54.81 196 ALA A N 1
ATOM 1451 C CA . ALA A 1 196 ? -43.811 -15.910 6.930 1.00 54.81 196 ALA A CA 1
ATOM 1452 C C . ALA A 1 196 ? -44.809 -17.069 7.124 1.00 54.81 196 ALA A C 1
ATOM 1454 O O . ALA A 1 196 ? -45.320 -17.256 8.227 1.00 54.81 196 ALA A O 1
ATOM 1455 N N . SER A 1 197 ? -45.023 -17.897 6.094 1.00 49.81 197 SER A N 1
ATOM 1456 C CA . SER A 1 197 ? -45.945 -19.042 6.166 1.00 49.81 197 SER A CA 1
ATOM 1457 C C . SER A 1 197 ? -45.374 -20.232 6.955 1.00 49.81 197 SER A C 1
ATOM 1459 O O . SER A 1 197 ? -46.131 -20.996 7.547 1.00 49.81 197 SER A O 1
ATOM 1461 N N . GLN A 1 198 ? -44.043 -20.378 7.042 1.00 50.75 198 GLN A N 1
ATOM 1462 C CA . GLN A 1 198 ? -43.417 -21.484 7.787 1.00 50.75 198 GLN A CA 1
ATOM 1463 C C . GLN A 1 198 ? -43.517 -21.307 9.315 1.00 50.75 198 GLN A C 1
ATOM 1465 O O . GLN A 1 198 ? -43.520 -22.285 10.061 1.00 50.75 198 GLN A O 1
ATOM 1470 N N . LYS A 1 199 ? -43.665 -20.069 9.809 1.00 48.16 199 LYS A N 1
ATOM 1471 C CA . LYS A 1 199 ? -43.716 -19.792 11.255 1.00 48.16 199 LYS A CA 1
ATOM 1472 C C . LYS A 1 199 ? -45.058 -20.158 11.907 1.00 48.16 199 LYS A C 1
ATOM 1474 O O . LYS A 1 199 ? -45.149 -20.185 13.131 1.00 48.16 199 LYS A O 1
ATOM 1479 N N . GLN A 1 200 ? -46.087 -20.473 11.118 1.00 48.69 200 GLN A N 1
ATOM 1480 C CA . GLN A 1 200 ? -47.438 -20.739 11.622 1.00 48.69 200 GLN A CA 1
ATOM 1481 C C . GLN A 1 200 ? -47.750 -22.230 11.854 1.00 48.69 200 GLN A C 1
ATOM 1483 O O . GLN A 1 200 ? -48.828 -22.544 12.348 1.00 48.69 200 GLN A O 1
ATOM 1488 N N . GLN A 1 201 ? -46.810 -23.150 11.582 1.00 47.44 201 GLN A N 1
ATOM 1489 C CA . GLN A 1 201 ? -46.995 -24.585 11.865 1.00 47.44 201 GLN A CA 1
ATOM 1490 C C . GLN A 1 201 ? -46.323 -25.099 13.151 1.00 47.44 201 GLN A C 1
ATOM 1492 O O . GLN A 1 201 ? -46.538 -26.253 13.504 1.00 47.44 201 GLN A O 1
ATOM 1497 N N . LEU A 1 202 ? -45.577 -24.278 13.905 1.00 47.09 202 LEU A N 1
ATOM 1498 C CA . LEU A 1 202 ? -44.906 -24.731 15.139 1.00 47.09 202 LEU A CA 1
ATOM 1499 C C . LEU A 1 202 ? -45.582 -24.305 16.458 1.00 47.09 202 LEU A C 1
ATOM 1501 O O . LEU A 1 202 ? -44.979 -24.457 17.517 1.00 47.09 202 LEU A O 1
ATOM 1505 N N . SER A 1 203 ? -46.818 -23.784 16.432 1.00 46.78 203 SER A N 1
ATOM 1506 C CA . SER A 1 203 ? -47.526 -23.345 17.655 1.00 46.78 203 SER A CA 1
ATOM 1507 C C . SER A 1 203 ? -48.733 -24.199 18.059 1.00 46.78 203 SER A C 1
ATOM 1509 O O . SER A 1 203 ? -49.578 -23.744 18.828 1.00 46.78 203 SER A O 1
ATOM 1511 N N . SER A 1 204 ? -48.837 -25.435 17.580 1.00 45.03 204 SER A N 1
ATOM 1512 C CA . SER A 1 204 ? -49.813 -26.382 18.116 1.00 45.03 204 SER A CA 1
ATOM 1513 C C . SER A 1 204 ? -49.207 -27.770 18.119 1.00 45.03 204 SER A C 1
ATOM 1515 O O . SER A 1 204 ? -49.101 -28.391 17.070 1.00 45.03 204 SER A O 1
ATOM 1517 N N . THR A 1 205 ? -48.720 -28.208 19.277 1.00 41.44 205 THR A N 1
ATOM 1518 C CA . THR A 1 205 ? -49.070 -29.487 19.919 1.00 41.44 205 THR A CA 1
ATOM 1519 C C . THR A 1 205 ? -48.283 -29.539 21.228 1.00 41.44 205 THR A C 1
ATOM 1521 O O . THR A 1 205 ? -47.065 -29.707 21.234 1.00 41.44 205 THR A O 1
ATOM 1524 N N . GLY A 1 206 ? -48.968 -29.332 22.349 1.00 35.09 206 GLY A N 1
ATOM 1525 C CA . GLY A 1 206 ? -48.430 -29.674 23.659 1.00 35.09 206 GLY A CA 1
ATOM 1526 C C . GLY A 1 206 ? -48.731 -31.131 24.018 1.00 35.09 206 GLY A C 1
ATOM 1527 O O . GLY A 1 206 ? -49.685 -31.703 23.500 1.00 35.09 206 GLY A O 1
ATOM 1528 N N . ILE A 1 207 ? -47.977 -31.613 25.018 1.00 34.47 207 ILE A N 1
ATOM 1529 C CA . ILE A 1 207 ? -48.357 -32.585 26.069 1.00 34.47 207 ILE A CA 1
ATOM 1530 C C . ILE A 1 207 ? -47.769 -34.025 25.985 1.00 34.47 207 ILE A C 1
ATOM 1532 O O . ILE A 1 207 ? -48.233 -34.864 25.230 1.00 34.47 207 ILE A O 1
ATOM 1536 N N . ILE A 1 208 ? -46.803 -34.257 26.907 1.00 34.59 208 ILE A N 1
ATOM 1537 C CA . ILE A 1 208 ? -46.491 -35.436 27.772 1.00 34.59 208 ILE A CA 1
ATOM 1538 C C . ILE A 1 208 ? -45.994 -36.756 27.129 1.00 34.59 208 ILE A C 1
ATOM 1540 O O . ILE A 1 208 ? -46.712 -37.352 26.344 1.00 34.59 208 ILE A O 1
ATOM 1544 N N . GLN A 1 209 ? -44.822 -37.282 27.571 1.00 32.09 209 GLN A N 1
ATOM 1545 C CA . GLN A 1 209 ? -44.682 -38.534 28.374 1.00 32.09 209 GLN A CA 1
ATOM 1546 C C . GLN A 1 209 ? -43.210 -38.972 28.672 1.00 32.09 209 GLN A C 1
ATOM 1548 O O . GLN A 1 209 ? -42.402 -39.140 27.771 1.00 32.09 209 GLN A O 1
ATOM 1553 N N . ARG A 1 210 ? -42.923 -39.186 29.974 1.00 29.06 210 ARG A N 1
ATOM 1554 C CA . ARG A 1 210 ? -42.000 -40.124 30.687 1.00 29.06 210 ARG A CA 1
ATOM 1555 C C . ARG A 1 210 ? -40.675 -40.679 30.085 1.00 29.06 210 ARG A C 1
ATOM 1557 O O . ARG A 1 210 ? -40.691 -41.450 29.142 1.00 29.06 210 ARG A O 1
ATOM 1564 N N . GLN A 1 211 ? -39.614 -40.511 30.900 1.00 28.59 211 GLN A N 1
ATOM 1565 C CA . GLN A 1 211 ? -38.791 -41.552 31.584 1.00 28.59 211 GLN A CA 1
ATOM 1566 C C . GLN A 1 211 ? -37.913 -42.519 30.747 1.00 28.59 211 GLN A C 1
ATOM 1568 O O . GLN A 1 211 ? -38.449 -43.407 30.108 1.00 28.59 211 GLN A O 1
ATOM 1573 N N . THR A 1 212 ? -36.571 -42.419 30.869 1.00 29.84 212 THR A N 1
ATOM 1574 C CA . THR A 1 212 ? -35.634 -43.368 31.552 1.00 29.84 212 THR A CA 1
ATOM 1575 C C . THR A 1 212 ? -34.153 -42.986 31.314 1.00 29.84 212 THR A C 1
ATOM 1577 O O . THR A 1 212 ? -33.743 -42.745 30.185 1.00 29.84 212 THR A O 1
ATOM 1580 N N . THR A 1 213 ? -33.361 -42.947 32.392 1.00 33.53 213 THR A N 1
ATOM 1581 C CA . THR A 1 213 ? -31.874 -42.984 32.500 1.00 33.53 213 THR A CA 1
ATOM 1582 C C . THR A 1 213 ? -31.317 -44.417 32.270 1.00 33.53 213 THR A C 1
ATOM 1584 O O . THR A 1 213 ? -32.161 -45.294 32.075 1.00 33.53 213 THR A O 1
ATOM 1587 N N . PRO A 1 214 ? -29.994 -44.761 32.396 1.00 46.50 214 PRO A N 1
ATOM 1588 C CA . PRO A 1 214 ? -28.730 -43.988 32.599 1.00 46.50 214 PRO A CA 1
ATOM 1589 C C . PRO A 1 214 ? -27.496 -44.454 31.745 1.00 46.50 214 PRO A C 1
ATOM 1591 O O . PRO A 1 214 ? -27.559 -45.487 31.091 1.00 46.50 214 PRO A O 1
ATOM 1594 N N . ALA A 1 215 ? -26.356 -43.726 31.823 1.00 31.02 215 ALA A N 1
ATOM 1595 C CA . ALA A 1 215 ? -24.942 -44.195 32.005 1.00 31.02 215 ALA A CA 1
ATOM 1596 C C . ALA A 1 215 ? -23.929 -43.089 31.559 1.00 31.02 215 ALA A C 1
ATOM 1598 O O . ALA A 1 215 ? -24.034 -42.625 30.430 1.00 31.02 215 ALA A O 1
ATOM 1599 N N . ILE A 1 216 ? -23.132 -42.432 32.436 1.00 28.05 216 ILE A N 1
ATOM 16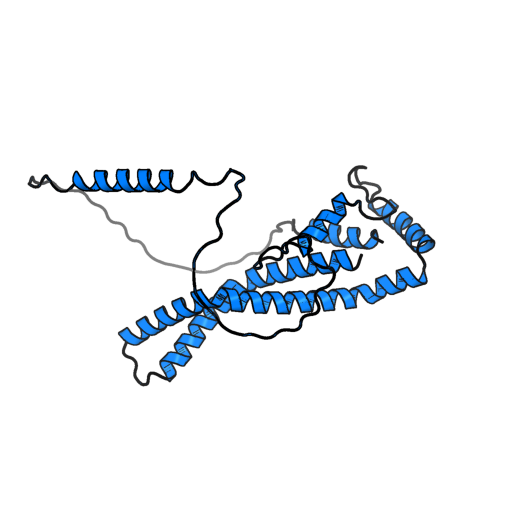00 C CA . ILE A 1 216 ? -21.762 -42.766 32.959 1.00 28.05 216 ILE A CA 1
ATOM 1601 C C . ILE A 1 216 ? -20.716 -42.789 31.798 1.00 28.05 216 ILE A C 1
ATOM 1603 O O . ILE A 1 216 ? -20.990 -43.445 30.806 1.00 28.05 216 ILE A O 1
ATOM 1607 N N . CYS A 1 217 ? -19.554 -42.099 31.729 1.00 26.22 217 CYS A N 1
ATOM 1608 C CA . CYS A 1 217 ? -18.499 -41.634 32.666 1.00 26.22 217 CYS A CA 1
ATOM 1609 C C . CYS A 1 2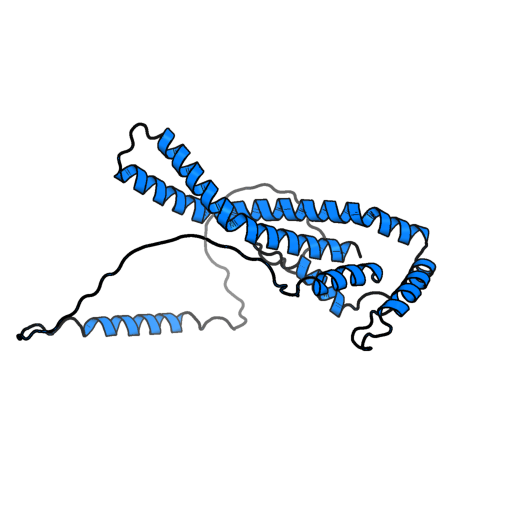17 ? -17.786 -40.378 32.066 1.00 26.22 217 CYS A C 1
ATOM 1611 O O . CYS A 1 217 ? -17.566 -40.331 30.861 1.00 26.22 217 CYS A O 1
ATOM 1613 N N . THR A 1 218 ? -17.534 -39.268 32.773 1.00 29.28 218 THR A N 1
ATOM 1614 C CA . THR A 1 218 ? -16.289 -38.855 33.486 1.00 29.28 218 THR A CA 1
ATOM 1615 C C . THR A 1 218 ? -14.923 -39.269 32.909 1.00 29.28 218 THR A C 1
ATOM 1617 O O . THR A 1 218 ? -14.574 -40.442 32.988 1.00 29.28 218 THR A O 1
ATOM 1620 N N . ALA A 1 219 ? -14.090 -38.279 32.539 1.00 30.47 219 ALA A N 1
ATOM 1621 C CA . ALA A 1 219 ? -12.701 -38.146 33.017 1.00 30.47 219 ALA A CA 1
ATOM 1622 C C . ALA A 1 219 ? -12.122 -36.743 32.719 1.00 30.47 219 ALA A C 1
ATOM 1624 O O . ALA A 1 219 ? -11.970 -36.342 31.568 1.00 30.47 219 ALA A O 1
ATOM 1625 N N . SER A 1 220 ? -11.783 -36.026 33.792 1.00 30.80 220 SER A N 1
ATOM 1626 C CA . SER A 1 220 ? -10.908 -34.848 33.829 1.00 30.80 220 SER A CA 1
ATOM 1627 C C . SER A 1 220 ? -9.439 -35.287 33.938 1.00 30.80 220 SER A C 1
ATOM 1629 O O . SER A 1 220 ? -9.165 -36.346 34.499 1.00 30.80 220 SER A O 1
ATOM 1631 N N . GLY A 1 221 ? -8.487 -34.452 33.509 1.00 28.19 221 GLY A N 1
ATOM 1632 C CA . GLY A 1 221 ? -7.058 -34.662 33.778 1.00 28.19 221 GLY A CA 1
ATOM 1633 C C . GLY A 1 221 ? -6.188 -33.476 33.356 1.00 28.19 221 GLY A C 1
ATOM 1634 O O . GLY A 1 221 ? -6.189 -33.094 32.193 1.00 28.19 221 GLY A O 1
ATOM 1635 N N . SER A 1 222 ? -5.484 -32.884 34.320 1.00 28.45 222 SER A N 1
ATOM 1636 C CA . SER A 1 222 ? -4.837 -31.565 34.282 1.00 28.45 222 SER A CA 1
ATOM 1637 C C . SER A 1 222 ? -3.341 -31.577 33.900 1.00 28.45 222 SER A C 1
ATOM 1639 O O . SER A 1 222 ? -2.663 -32.574 34.096 1.00 28.45 222 SER A O 1
ATOM 1641 N N . PHE A 1 223 ? -2.850 -30.392 33.494 1.00 26.55 223 PHE A N 1
ATOM 1642 C CA . PHE A 1 223 ? -1.550 -29.745 33.805 1.00 26.55 223 PHE A CA 1
ATOM 1643 C C . PHE A 1 223 ? -0.196 -30.457 33.547 1.00 26.55 223 PHE A C 1
ATOM 1645 O O . PHE A 1 223 ? 0.105 -31.461 34.176 1.00 26.55 223 PHE A O 1
ATOM 1652 N N . MET A 1 224 ? 0.695 -29.800 32.774 1.00 28.73 224 MET A N 1
ATOM 1653 C CA . MET A 1 224 ? 2.067 -29.351 33.151 1.00 28.73 224 MET A CA 1
ATOM 1654 C C . MET A 1 224 ? 2.953 -29.025 31.916 1.00 28.73 224 MET A C 1
ATOM 1656 O O . MET A 1 224 ? 2.893 -29.679 30.881 1.00 28.73 224 MET A O 1
ATOM 1660 N N . LYS A 1 225 ? 3.797 -27.995 32.059 1.00 27.20 225 LYS A N 1
ATOM 1661 C CA . LYS A 1 225 ? 4.969 -27.567 31.243 1.00 27.20 225 LYS A CA 1
ATOM 1662 C C . LYS A 1 225 ? 6.177 -27.617 32.227 1.00 27.20 225 LYS A C 1
ATOM 1664 O O . LYS A 1 225 ? 5.860 -27.474 33.411 1.00 27.20 225 LYS A O 1
ATOM 1669 N N . PRO A 1 226 ? 7.494 -27.758 31.886 1.00 39.97 226 PRO A N 1
ATOM 1670 C CA . PRO A 1 226 ? 8.212 -27.135 30.754 1.00 39.97 226 PRO A CA 1
ATOM 1671 C C . PRO A 1 226 ? 9.451 -27.874 30.146 1.00 39.97 226 PRO A C 1
ATOM 1673 O O . PRO A 1 226 ? 9.868 -28.920 30.619 1.00 39.97 226 PRO A O 1
ATOM 1676 N N . GLN A 1 227 ? 10.083 -27.201 29.158 1.00 23.47 227 GLN A N 1
ATOM 1677 C CA . GLN A 1 227 ? 11.544 -27.118 28.880 1.00 23.47 227 GLN A CA 1
ATOM 1678 C C . GLN A 1 227 ? 12.171 -27.950 27.729 1.00 23.47 227 GLN A C 1
ATOM 1680 O O . GLN A 1 227 ? 12.029 -29.162 27.669 1.00 23.47 227 GLN A O 1
ATOM 1685 N N . GLY A 1 228 ? 12.964 -27.263 26.876 1.00 23.05 228 GLY A N 1
ATOM 1686 C CA . GLY A 1 228 ? 14.052 -27.838 26.055 1.00 23.05 228 GLY A CA 1
ATOM 1687 C C . GLY A 1 228 ? 14.018 -27.542 24.542 1.00 23.05 228 GLY A C 1
ATOM 1688 O O . GLY A 1 228 ? 13.204 -28.110 23.829 1.00 23.05 228 GLY A O 1
ATOM 1689 N N . TYR A 1 229 ? 14.929 -26.688 24.050 1.00 25.11 229 TYR A N 1
ATOM 1690 C CA . TYR A 1 229 ? 15.280 -26.506 22.621 1.00 25.11 229 TYR A CA 1
ATOM 1691 C C . TYR A 1 229 ? 15.999 -27.756 22.052 1.00 25.11 229 TYR A C 1
ATOM 1693 O O . TYR A 1 229 ? 16.607 -28.486 22.839 1.00 25.11 229 TYR A O 1
ATOM 1701 N N . PRO A 1 230 ? 15.993 -28.003 20.720 1.00 33.84 230 PRO A N 1
ATOM 1702 C CA . PRO A 1 230 ? 17.066 -27.471 19.864 1.00 33.84 230 PRO A CA 1
ATOM 1703 C C . PRO A 1 230 ? 16.654 -27.009 18.442 1.00 33.84 230 PRO A C 1
ATOM 1705 O O . PRO A 1 230 ? 15.530 -27.151 17.976 1.00 33.84 230 PRO A O 1
ATOM 1708 N N . THR A 1 231 ? 17.660 -26.400 17.822 1.00 28.05 231 THR A N 1
ATOM 1709 C CA . THR A 1 231 ? 17.874 -25.709 16.542 1.00 28.05 231 THR A CA 1
ATOM 1710 C C . THR A 1 231 ? 17.544 -26.446 15.222 1.00 28.05 231 THR A C 1
ATOM 1712 O O . THR A 1 231 ? 17.682 -27.658 15.128 1.00 28.05 231 THR A O 1
ATOM 1715 N N . ALA A 1 232 ? 17.291 -25.621 14.185 1.00 26.09 232 ALA A N 1
ATOM 1716 C CA . ALA A 1 232 ? 17.449 -25.798 12.723 1.00 26.09 232 ALA A CA 1
ATOM 1717 C C . ALA A 1 232 ? 16.469 -26.679 11.917 1.00 26.09 232 ALA A C 1
ATOM 1719 O O . ALA A 1 232 ? 16.496 -27.897 12.003 1.00 26.09 232 ALA A O 1
ATOM 1720 N N . ALA A 1 233 ? 15.755 -26.049 10.970 1.00 26.14 233 ALA A N 1
ATOM 1721 C CA . ALA A 1 233 ? 15.905 -26.325 9.533 1.00 26.14 233 ALA A CA 1
ATOM 1722 C C . ALA A 1 233 ? 15.107 -25.320 8.676 1.00 26.14 233 ALA A C 1
ATOM 1724 O O . ALA A 1 233 ? 13.961 -24.979 8.950 1.00 26.14 233 ALA A O 1
ATOM 1725 N N . SER A 1 234 ? 15.782 -24.860 7.631 1.00 28.27 234 SER A N 1
ATOM 1726 C CA . SER A 1 234 ? 15.377 -24.005 6.516 1.00 28.27 234 SER A CA 1
ATOM 1727 C C . SER A 1 234 ? 13.989 -24.272 5.914 1.00 28.27 234 SER A C 1
ATOM 1729 O O . SER A 1 234 ? 13.723 -25.377 5.443 1.00 28.27 234 SER A O 1
ATOM 1731 N N . GLN A 1 235 ? 13.180 -23.218 5.765 1.00 26.52 235 GLN A N 1
ATOM 1732 C CA . GLN A 1 235 ? 12.152 -23.147 4.722 1.00 26.52 235 GLN A CA 1
ATOM 1733 C C . GLN A 1 235 ? 12.592 -22.156 3.630 1.00 26.52 235 GLN A C 1
ATOM 1735 O O . GLN A 1 235 ? 12.981 -21.034 3.963 1.00 26.52 235 GLN A O 1
ATOM 1740 N N . PRO A 1 236 ? 12.577 -22.538 2.340 1.00 31.16 236 PRO A N 1
ATOM 1741 C CA . PRO A 1 236 ? 13.003 -21.658 1.264 1.00 31.16 236 PRO A CA 1
ATOM 1742 C C . PRO A 1 236 ? 11.947 -20.590 0.961 1.00 31.16 236 PRO A C 1
ATOM 1744 O O . PRO A 1 236 ? 10.779 -20.866 0.688 1.00 31.16 236 PRO A O 1
ATOM 1747 N N . SER A 1 237 ? 12.417 -19.349 0.985 1.00 31.27 237 SER A N 1
ATOM 1748 C CA . SER A 1 237 ? 11.718 -18.111 0.676 1.00 31.27 237 SER A CA 1
ATOM 1749 C C . SER A 1 237 ? 11.223 -18.074 -0.775 1.00 31.27 237 SER A C 1
ATOM 1751 O O . SER A 1 237 ? 11.931 -17.634 -1.678 1.00 31.27 237 SER A O 1
ATOM 1753 N N . THR A 1 238 ? 9.960 -18.424 -1.008 1.00 34.12 238 THR A N 1
ATOM 1754 C CA . THR A 1 238 ? 9.258 -18.154 -2.281 1.00 34.12 238 THR A CA 1
ATOM 1755 C C . THR A 1 238 ? 9.023 -16.656 -2.534 1.00 34.12 238 THR A C 1
ATOM 1757 O O . THR A 1 238 ? 8.627 -16.260 -3.625 1.00 34.12 238 THR A O 1
ATOM 1760 N N . ASN A 1 239 ? 9.340 -15.793 -1.562 1.00 32.59 239 ASN A N 1
ATOM 1761 C CA . ASN A 1 239 ? 9.196 -14.338 -1.661 1.00 32.59 239 ASN A CA 1
ATOM 1762 C C . ASN A 1 239 ? 10.375 -13.615 -2.346 1.00 32.59 239 ASN A C 1
ATOM 1764 O O . ASN A 1 239 ? 10.257 -12.440 -2.687 1.00 32.59 239 ASN A O 1
ATOM 1768 N N . PHE A 1 240 ? 11.508 -14.285 -2.590 1.00 30.58 240 PHE A N 1
ATOM 1769 C CA . PHE A 1 240 ? 12.683 -13.617 -3.174 1.00 30.58 240 PHE A CA 1
ATOM 1770 C C . PHE A 1 240 ? 12.625 -13.515 -4.709 1.00 30.58 240 PHE A C 1
ATOM 1772 O O . PHE A 1 240 ? 13.223 -12.617 -5.299 1.00 30.58 240 PHE A O 1
ATOM 1779 N N . GLN A 1 241 ? 11.854 -14.387 -5.372 1.00 30.34 241 GLN A N 1
ATOM 1780 C CA . GLN A 1 241 ? 11.821 -14.444 -6.838 1.00 30.34 241 GLN A CA 1
ATOM 1781 C C . GLN A 1 241 ? 10.956 -13.335 -7.472 1.00 30.34 241 GLN A C 1
ATOM 1783 O O . GLN A 1 241 ? 11.287 -12.834 -8.546 1.00 30.34 241 GLN A O 1
ATOM 1788 N N . VAL A 1 242 ? 9.896 -12.885 -6.786 1.00 35.38 242 VAL A N 1
ATOM 1789 C CA . VAL A 1 242 ? 9.051 -11.761 -7.243 1.00 35.38 242 VAL A CA 1
ATOM 1790 C C . VAL A 1 242 ? 9.798 -10.425 -7.113 1.00 35.38 242 VAL A C 1
ATOM 1792 O O . VAL A 1 242 ? 9.698 -9.561 -7.984 1.00 35.38 242 VAL A O 1
ATOM 1795 N N . SER A 1 243 ? 10.623 -10.293 -6.068 1.00 30.62 243 SER A N 1
ATOM 1796 C CA . SER A 1 243 ? 11.455 -9.110 -5.819 1.00 30.62 243 SER A CA 1
ATOM 1797 C C . SER A 1 243 ? 12.543 -8.924 -6.888 1.00 30.62 243 SER A C 1
ATOM 1799 O O . SER A 1 243 ? 12.750 -7.811 -7.376 1.00 30.62 243 SER A O 1
ATOM 1801 N N . LEU A 1 244 ? 13.169 -10.019 -7.348 1.00 33.16 244 LEU A N 1
ATOM 1802 C CA . LEU A 1 244 ? 14.149 -9.965 -8.442 1.00 33.16 244 LEU A CA 1
ATOM 1803 C C . LEU A 1 244 ? 13.520 -9.520 -9.766 1.00 33.16 244 LEU A C 1
ATOM 1805 O O . LEU A 1 244 ? 14.132 -8.750 -10.503 1.00 33.16 244 LEU A O 1
ATOM 1809 N N . LYS A 1 245 ? 12.284 -9.942 -10.057 1.00 35.72 245 LYS A N 1
ATOM 1810 C CA . LYS A 1 245 ? 11.617 -9.577 -11.311 1.00 35.72 245 LYS A CA 1
ATOM 1811 C C . LYS A 1 245 ? 11.280 -8.085 -11.362 1.00 35.72 245 LYS A C 1
ATOM 1813 O O . LYS A 1 245 ? 11.498 -7.477 -12.400 1.00 35.72 245 LYS A O 1
ATOM 1818 N N . CYS A 1 246 ? 10.880 -7.475 -10.240 1.00 37.38 246 CYS A N 1
ATOM 1819 C CA . CYS A 1 246 ? 10.685 -6.020 -10.145 1.00 37.38 246 CYS A CA 1
ATOM 1820 C C . CYS A 1 246 ? 11.989 -5.225 -10.300 1.00 37.38 246 CYS A C 1
ATOM 1822 O O . CYS A 1 246 ? 11.979 -4.165 -10.920 1.00 37.38 246 CYS A O 1
ATOM 1824 N N . HIS A 1 247 ? 13.108 -5.722 -9.763 1.00 34.44 247 HIS A N 1
ATOM 1825 C CA . HIS A 1 247 ? 14.397 -5.039 -9.899 1.00 34.44 247 HIS A CA 1
ATOM 1826 C C . HIS A 1 247 ? 14.943 -5.122 -11.336 1.00 34.44 247 HIS A C 1
ATOM 1828 O O . HIS A 1 247 ? 15.483 -4.145 -11.846 1.00 34.44 247 HIS A O 1
ATOM 1834 N N . VAL A 1 248 ? 14.729 -6.251 -12.021 1.00 39.03 248 VAL A N 1
ATOM 1835 C CA . VAL A 1 248 ? 15.167 -6.468 -13.412 1.00 39.03 248 VAL A CA 1
ATOM 1836 C C . VAL A 1 248 ? 14.249 -5.776 -14.432 1.00 39.03 248 VAL A C 1
ATOM 1838 O O . VAL A 1 248 ? 14.749 -5.243 -15.420 1.00 39.03 248 VAL A O 1
ATOM 1841 N N . PHE A 1 249 ? 12.936 -5.683 -14.178 1.00 40.81 249 PHE A N 1
ATOM 1842 C CA . PHE A 1 249 ? 12.008 -4.918 -15.034 1.00 40.81 249 PHE A CA 1
ATOM 1843 C C . PHE A 1 249 ? 12.386 -3.433 -15.116 1.00 40.81 249 PHE A C 1
ATOM 1845 O O . PHE A 1 249 ? 12.173 -2.767 -16.126 1.00 40.81 249 PHE A O 1
ATOM 1852 N N . PHE A 1 250 ? 12.973 -2.911 -14.041 1.00 42.34 250 PHE A N 1
ATOM 1853 C CA . PHE A 1 250 ? 13.268 -1.495 -13.906 1.00 42.34 250 PHE A CA 1
ATOM 1854 C C . PHE A 1 250 ? 14.538 -1.049 -14.643 1.00 42.34 250 PHE A C 1
ATOM 1856 O O . PHE A 1 250 ? 14.631 0.096 -15.085 1.00 42.34 250 PHE A O 1
ATOM 1863 N N . ILE A 1 251 ? 15.479 -1.972 -14.858 1.00 41.31 251 ILE A N 1
ATOM 1864 C CA . ILE A 1 251 ? 16.712 -1.719 -15.619 1.00 41.31 251 ILE A CA 1
ATOM 1865 C C . ILE A 1 251 ? 16.443 -1.651 -17.136 1.00 41.31 251 ILE A C 1
ATOM 1867 O O . ILE A 1 251 ? 17.188 -0.995 -17.855 1.00 41.31 251 ILE A O 1
ATOM 1871 N N . ALA A 1 252 ? 15.349 -2.247 -17.627 1.00 31.50 252 ALA A N 1
ATOM 1872 C CA . ALA A 1 252 ? 15.068 -2.369 -19.063 1.00 31.50 252 ALA A CA 1
ATOM 1873 C C . ALA A 1 252 ? 14.002 -1.403 -19.623 1.00 31.50 252 ALA A C 1
ATOM 1875 O O . ALA A 1 252 ? 13.743 -1.423 -20.824 1.00 31.50 252 ALA A O 1
ATOM 1876 N N . SER A 1 253 ? 13.359 -0.576 -18.796 1.00 34.62 253 SER A N 1
ATOM 1877 C CA . SER A 1 253 ? 12.211 0.229 -19.234 1.00 34.62 253 SER A CA 1
ATOM 1878 C C . SER A 1 253 ? 12.572 1.708 -19.363 1.00 34.62 253 SER A C 1
ATOM 1880 O O . SER A 1 253 ? 12.953 2.307 -18.360 1.00 34.62 253 SER A O 1
ATOM 1882 N N . GLU A 1 254 ? 12.429 2.255 -20.575 1.00 39.81 254 GLU A N 1
ATOM 1883 C CA . GLU A 1 254 ? 12.520 3.676 -20.982 1.00 39.81 254 GLU A CA 1
ATOM 1884 C C . GLU A 1 254 ? 11.894 4.661 -19.975 1.00 39.81 254 GLU A C 1
ATOM 1886 O O . GLU A 1 254 ? 10.821 4.356 -19.388 1.00 39.81 254 GLU A O 1
#